Protein AF-A0A7K3DVF0-F1 (afdb_monomer)

Solvent-accessible surface area (backbone atoms only — not comparable to full-atom values): 12763 Å² total; per-residue (Å²): 134,87,78,90,79,92,85,84,89,86,82,86,83,90,82,91,81,77,89,79,78,78,76,78,79,70,79,78,90,74,76,64,87,76,68,81,83,51,46,69,68,49,70,70,58,83,70,49,88,88,45,36,45,57,51,28,37,52,36,12,55,39,20,50,76,70,68,40,30,67,62,12,27,54,28,16,43,52,19,25,66,74,44,73,90,44,61,58,40,47,40,50,26,43,51,25,22,52,73,53,65,38,29,70,62,38,58,74,67,60,45,82,91,75,56,56,57,52,55,46,55,54,41,36,74,51,37,65,84,66,81,74,63,89,66,41,68,62,48,40,25,60,75,44,50,81,45,21,69,51,48,56,26,45,55,32,44,50,72,76,37,74,49,84,74,82,76,80,53,79,89,70,54,72,62,80,94,59,50,69,44,53,52,52,44,48,49,51,45,52,42,53,54,32,54,77,67,69,38,61,71,60,34,59,53,61,74,68,59,90,129

Foldseek 3Di:
DDDDDDDDDDDYDDDDDDDPPPDPPDPDPPDDPDPDDALVNLVPDDDDPVCQLVSLQVSLVRCVVVLVLVSNLVSLVVSCVVDPPPPVSVLSNLVSCLSVLVLVVLLVPDDLVPDALLSVLSNLSSPLPDDHPPCSLVVNLVRLPQCSQLSQQSVCVSPVHGRDDDDDQPVRGPCPPPDPSSNVSSLVSQLVNCVVVVVVVSNVVSVPDDD

Radius of gyration: 29.89 Å; Cα contacts (8 Å, |Δi|>4): 191; chains: 1; bounding box: 36×47×108 Å

Nearest PDB structures (foldseek):
  6q6h-assembly1_P  TM=4.731E-01  e=1.169E+00  Homo sapiens
  8re6-assembly1_A  TM=4.771E-01  e=1.970E+00  Homo sapiens
  8bd7-assembly1_K  TM=4.595E-01  e=4.206E+00  Chlamydomonas reinhardtii
  6yj6-assembly1_A  TM=4.267E-01  e=5.084E+00  Saccharomyces cerevisiae
  6t46-assembly2_G  TM=3.360E-01  e=2.381E+00  Bacillus subtilis subsp. natto

Secondary structure (DSSP, 8-state):
-------------------------------S--PPP-HHHHHTSPPPTTTHHHHHHHHHHHHHHTT-HHHHHHHHHHHHHHSTT-HHHHHHHHHHHHHTT-HHHHHHH--TTTS-HHHHHHHHHH-TT--PPTTHHHHHHHHHGGGHHHHHHHHHHHTTPPPSSPPPPGGGS--TT--HHHHHHHHHHHHHHHHHTT-HHHHHHHTT---

Structure (mmCIF, N/CA/C/O backbone):
data_AF-A0A7K3DVF0-F1
#
_entry.id   AF-A0A7K3DVF0-F1
#
loop_
_atom_site.group_PDB
_atom_site.id
_atom_site.type_symbol
_atom_site.label_atom_id
_atom_site.label_alt_id
_atom_site.label_comp_id
_atom_site.label_asym_id
_atom_site.label_entity_id
_atom_site.label_seq_id
_atom_site.pdbx_PDB_ins_code
_atom_site.Cartn_x
_atom_site.Cartn_y
_atom_site.Cartn_z
_atom_site.occupancy
_atom_site.B_iso_or_equiv
_atom_site.auth_seq_id
_atom_site.auth_comp_id
_atom_site.auth_asym_id
_atom_site.auth_atom_id
_atom_site.pdbx_PDB_model_num
ATOM 1 N N . MET A 1 1 ? -12.367 25.205 87.149 1.00 39.34 1 MET A N 1
ATOM 2 C CA . MET A 1 1 ? -13.238 24.041 86.897 1.00 39.34 1 MET A CA 1
ATOM 3 C C . MET A 1 1 ? -12.353 22.814 87.057 1.00 39.34 1 MET A C 1
ATOM 5 O O . MET A 1 1 ? -11.460 22.664 86.238 1.00 39.34 1 MET A O 1
ATOM 9 N N . THR A 1 2 ? -12.261 22.225 88.259 1.00 35.19 2 THR A N 1
ATOM 10 C CA . THR A 1 2 ? -13.079 21.071 88.731 1.00 35.19 2 THR A CA 1
ATOM 11 C C . THR A 1 2 ? -13.066 19.925 87.720 1.00 35.19 2 THR A C 1
ATOM 13 O O . THR A 1 2 ? -13.431 20.157 86.576 1.00 35.19 2 THR A O 1
ATOM 16 N N . ASP A 1 3 ? -12.738 18.680 88.035 1.00 32.88 3 ASP A N 1
ATOM 17 C CA . ASP A 1 3 ? -12.329 17.990 89.263 1.00 32.88 3 ASP A CA 1
ATOM 18 C C . ASP A 1 3 ? -11.908 16.558 88.836 1.00 32.88 3 ASP A C 1
ATOM 20 O O . ASP A 1 3 ? -12.067 16.220 87.664 1.00 32.88 3 ASP A O 1
ATOM 24 N N . ALA A 1 4 ? -11.378 15.782 89.787 1.00 33.50 4 ALA A N 1
ATOM 25 C CA . ALA A 1 4 ? -11.397 14.314 89.988 1.00 33.50 4 ALA A CA 1
ATOM 26 C C . ALA A 1 4 ? -11.942 13.373 88.868 1.00 33.50 4 ALA A C 1
ATOM 28 O O . ALA A 1 4 ? -12.899 13.688 88.174 1.00 33.50 4 ALA A O 1
ATOM 29 N N . THR A 1 5 ? -11.518 12.120 88.644 1.00 38.72 5 THR A N 1
ATOM 30 C CA . THR A 1 5 ? -11.212 10.956 89.523 1.00 38.72 5 THR A CA 1
ATOM 31 C C . THR A 1 5 ? -10.842 9.816 88.535 1.00 38.72 5 THR A C 1
ATOM 33 O O . THR A 1 5 ? -11.408 9.764 87.447 1.00 38.72 5 THR A O 1
ATOM 36 N N . ASP A 1 6 ? -9.755 9.065 88.709 1.00 35.41 6 ASP A N 1
ATOM 37 C CA . ASP A 1 6 ? -9.655 7.774 89.424 1.00 35.41 6 ASP A CA 1
ATOM 38 C C . ASP A 1 6 ? -10.382 6.578 88.761 1.00 35.41 6 ASP A C 1
ATOM 40 O O . ASP A 1 6 ? -11.581 6.656 88.509 1.00 35.41 6 ASP A O 1
ATOM 44 N N . ALA A 1 7 ? -9.639 5.487 88.502 1.00 35.19 7 ALA A N 1
ATOM 45 C CA . ALA A 1 7 ? -10.051 4.074 88.645 1.00 35.19 7 ALA A CA 1
ATOM 46 C C . ALA A 1 7 ? -9.130 3.091 87.881 1.00 35.19 7 ALA A C 1
ATOM 48 O O . ALA A 1 7 ? -9.236 2.855 86.680 1.00 35.19 7 ALA A O 1
ATOM 49 N N . THR A 1 8 ? -8.235 2.507 88.670 1.00 35.09 8 THR A N 1
ATOM 50 C CA . THR A 1 8 ? -7.669 1.150 88.703 1.00 35.09 8 THR A CA 1
ATOM 51 C C . THR A 1 8 ? -8.267 0.038 87.815 1.00 35.09 8 THR A C 1
ATOM 53 O O . THR A 1 8 ? -9.472 -0.105 87.632 1.00 35.09 8 THR A O 1
ATOM 56 N N . ALA A 1 9 ? -7.348 -0.828 87.376 1.00 37.72 9 ALA A N 1
ATOM 57 C CA . ALA A 1 9 ? -7.491 -2.067 86.617 1.00 37.72 9 ALA A CA 1
ATOM 58 C C . ALA A 1 9 ? -8.309 -3.201 87.272 1.00 37.72 9 ALA A C 1
ATOM 60 O O . ALA A 1 9 ? -8.273 -3.382 88.486 1.00 37.72 9 ALA A O 1
ATOM 61 N N . LEU A 1 10 ? -8.870 -4.077 86.428 1.00 34.19 10 LEU A N 1
ATOM 62 C CA . LEU A 1 10 ? -9.131 -5.495 86.717 1.00 34.19 10 LEU A CA 1
ATOM 63 C C . LEU A 1 10 ? -8.814 -6.332 85.466 1.00 34.19 10 LEU A C 1
ATOM 65 O O . LEU A 1 10 ? -9.239 -6.000 84.361 1.00 34.19 10 LEU A O 1
ATOM 69 N N . GLY A 1 11 ? -8.019 -7.389 85.641 1.00 28.86 11 GLY A N 1
ATOM 70 C CA . GLY A 1 11 ? -7.559 -8.274 84.575 1.00 28.86 11 GLY A CA 1
ATOM 71 C C . GLY A 1 11 ? -8.389 -9.551 84.391 1.00 28.86 11 GLY A C 1
ATOM 72 O O . GLY A 1 11 ? -8.870 -10.118 85.365 1.00 28.86 11 GLY A O 1
ATOM 73 N N . GLY A 1 12 ? -8.420 -10.011 83.129 1.00 27.95 12 GLY A N 1
ATOM 74 C CA . GLY A 1 12 ? -8.493 -11.405 82.640 1.00 27.95 12 GLY A CA 1
ATOM 75 C C . GLY A 1 12 ? -9.817 -12.186 82.779 1.00 27.95 12 GLY A C 1
ATOM 76 O O . GLY A 1 12 ? -10.659 -11.795 83.580 1.00 27.95 12 GLY A O 1
ATOM 77 N N . PRO A 1 13 ? -9.987 -13.355 82.104 1.00 38.88 13 PRO A N 1
ATOM 78 C CA . PRO A 1 13 ? -9.142 -13.968 81.059 1.00 38.88 13 PRO A CA 1
ATOM 79 C C . PRO A 1 13 ? -9.911 -14.687 79.889 1.00 38.88 13 PRO A C 1
ATOM 81 O O . PRO A 1 13 ? -11.126 -14.817 79.904 1.00 38.88 13 PRO A O 1
ATOM 84 N N . VAL A 1 14 ? -9.137 -15.217 78.920 1.00 31.80 14 VAL A N 1
ATOM 85 C CA . VAL A 1 14 ? -9.392 -16.336 77.957 1.00 31.80 14 VAL A CA 1
ATOM 86 C C . VAL A 1 14 ? -10.460 -16.196 76.846 1.00 31.80 14 VAL A C 1
ATOM 88 O O . VAL A 1 14 ? -11.654 -16.286 77.101 1.00 31.80 14 VAL A O 1
ATOM 91 N N . SER A 1 15 ? -10.031 -16.208 75.573 1.00 37.06 15 SER A N 1
ATOM 92 C CA . SER A 1 15 ? -10.239 -17.366 74.667 1.00 37.06 15 SER A CA 1
ATOM 93 C C . SER A 1 15 ? -9.692 -17.132 73.260 1.00 37.06 15 SER A C 1
ATOM 95 O O . SER A 1 15 ? -9.969 -16.126 72.615 1.00 37.06 15 SER A O 1
ATOM 97 N N . ALA A 1 16 ? -8.908 -18.111 72.807 1.00 38.47 16 ALA A N 1
ATOM 98 C CA . ALA A 1 16 ? -8.535 -18.320 71.419 1.00 38.47 16 ALA A CA 1
ATOM 99 C C . ALA A 1 16 ? -9.780 -18.675 70.587 1.00 38.47 16 ALA A C 1
ATOM 101 O O . ALA A 1 16 ? -10.638 -19.420 71.057 1.00 38.47 16 ALA A O 1
ATOM 102 N N . GLY A 1 17 ? -9.855 -18.168 69.359 1.00 31.11 17 GLY A N 1
ATOM 103 C CA . GLY A 1 17 ? -10.933 -18.487 68.428 1.00 31.11 17 GLY A CA 1
ATOM 104 C C . GLY A 1 17 ? -10.704 -17.849 67.065 1.00 31.11 17 GLY A C 1
ATOM 105 O O . GLY A 1 17 ? -11.040 -16.690 66.860 1.00 31.11 17 GLY A O 1
ATOM 106 N N . ASP A 1 18 ? -10.102 -18.637 66.180 1.00 32.53 18 ASP A N 1
ATOM 107 C CA . ASP A 1 18 ? -10.246 -18.634 64.724 1.00 32.53 18 ASP A CA 1
ATOM 108 C C . ASP A 1 18 ? -9.948 -17.353 63.932 1.00 32.53 18 ASP A C 1
ATOM 110 O O . ASP A 1 18 ? -10.795 -16.510 63.637 1.00 32.53 18 ASP A O 1
ATOM 114 N N . ALA A 1 19 ? -8.711 -17.322 63.428 1.00 35.94 19 ALA A N 1
ATOM 115 C CA . ALA A 1 19 ? -8.377 -16.675 62.172 1.00 35.94 19 ALA A CA 1
ATOM 116 C C . ALA A 1 19 ? -9.203 -17.314 61.038 1.00 35.94 19 ALA A C 1
ATOM 118 O O . ALA A 1 19 ? -8.877 -18.391 60.541 1.00 35.94 19 ALA A O 1
ATOM 119 N N . ALA A 1 20 ? -10.279 -16.642 60.629 1.00 37.69 20 ALA A N 1
ATOM 120 C CA . ALA A 1 20 ? -10.998 -16.975 59.410 1.00 37.69 20 ALA A CA 1
ATOM 121 C C . ALA A 1 20 ? -10.136 -16.591 58.199 1.00 37.69 20 ALA A C 1
ATOM 123 O O . ALA A 1 20 ? -10.040 -15.435 57.785 1.00 37.69 20 ALA A O 1
ATOM 124 N N . GLU A 1 21 ? -9.487 -17.619 57.671 1.00 35.69 21 GLU A N 1
ATOM 125 C CA . GLU A 1 21 ? -8.803 -17.707 56.394 1.00 35.69 21 GLU A CA 1
ATOM 126 C C . GLU A 1 21 ? -9.735 -17.228 55.261 1.00 35.69 21 GLU A C 1
ATOM 128 O O . GLU A 1 21 ? -10.574 -17.968 54.742 1.00 35.69 21 GLU A O 1
ATOM 133 N N . ALA A 1 22 ? -9.619 -15.958 54.866 1.00 36.41 22 ALA A N 1
ATOM 134 C CA . ALA A 1 22 ? -10.238 -15.466 53.642 1.00 36.41 22 ALA A CA 1
ATOM 135 C C . ALA A 1 22 ? -9.465 -16.057 52.455 1.00 36.41 22 ALA A C 1
ATOM 137 O O . ALA A 1 22 ? -8.482 -15.488 51.980 1.00 36.41 22 ALA A O 1
ATOM 138 N N . LYS A 1 23 ? -9.893 -17.243 52.007 1.00 37.69 23 LYS A N 1
ATOM 139 C CA . LYS A 1 23 ? -9.435 -17.872 50.766 1.00 37.69 23 LYS A CA 1
ATOM 140 C C . LYS A 1 23 ? -9.595 -16.883 49.616 1.00 37.69 23 LYS A C 1
ATOM 142 O O . LYS A 1 23 ? -10.700 -16.650 49.127 1.00 37.69 23 LYS A O 1
ATOM 147 N N . GLY A 1 24 ? -8.464 -16.342 49.172 1.00 33.28 24 GLY A N 1
ATOM 148 C CA . GLY A 1 24 ? -8.328 -15.710 47.873 1.00 33.28 24 GLY A CA 1
ATOM 149 C C . GLY A 1 24 ? -8.719 -16.712 46.794 1.00 33.28 24 GLY A C 1
ATOM 150 O O . GLY A 1 24 ? -7.974 -17.642 46.490 1.00 33.28 24 GLY A O 1
ATOM 151 N N . GLY A 1 25 ? -9.909 -16.531 46.228 1.00 29.27 25 GLY A N 1
ATOM 152 C CA . GLY A 1 25 ? -10.287 -17.150 44.970 1.00 29.27 25 GLY A CA 1
ATOM 153 C C . GLY A 1 25 ? -9.523 -16.460 43.850 1.00 29.27 25 GLY A C 1
ATOM 154 O O . GLY A 1 25 ? -10.001 -15.479 43.289 1.00 29.27 25 GLY A O 1
ATOM 155 N N . ALA A 1 26 ? -8.318 -16.945 43.558 1.00 36.72 26 ALA A N 1
ATOM 156 C CA . ALA A 1 26 ? -7.637 -16.630 42.312 1.00 36.72 26 ALA A CA 1
ATOM 157 C C . ALA A 1 26 ? -8.563 -17.021 41.143 1.00 36.72 26 ALA A C 1
ATOM 159 O O . ALA A 1 26 ? -9.075 -18.147 41.143 1.00 36.72 26 ALA A O 1
ATOM 160 N N . PRO A 1 27 ? -8.814 -16.145 40.151 1.00 40.91 27 PRO A N 1
ATOM 161 C CA . PRO A 1 27 ? -9.451 -16.592 38.925 1.00 40.91 27 PRO A CA 1
ATOM 162 C C . PRO A 1 27 ? -8.532 -17.639 38.300 1.00 40.91 27 PRO A C 1
ATOM 164 O O . PRO A 1 27 ? -7.337 -17.407 38.131 1.00 40.91 27 PRO A O 1
ATOM 167 N N . ALA A 1 28 ? -9.099 -18.815 38.041 1.00 42.12 28 ALA A N 1
ATOM 168 C CA . ALA A 1 28 ? -8.388 -19.966 37.521 1.00 42.12 28 ALA A CA 1
ATOM 169 C C . ALA A 1 28 ? -7.537 -19.574 36.304 1.00 42.12 28 ALA A C 1
ATOM 171 O O . ALA A 1 28 ? -8.063 -19.203 35.250 1.00 42.12 28 ALA A O 1
ATOM 172 N N . ASP A 1 29 ? -6.222 -19.698 36.472 1.00 45.62 29 ASP A N 1
ATOM 173 C CA . ASP A 1 29 ? -5.213 -19.726 35.417 1.00 45.62 29 ASP A CA 1
ATOM 174 C C . ASP A 1 29 ? -5.448 -20.980 34.554 1.00 45.62 29 ASP A C 1
ATOM 176 O O . ASP A 1 29 ? -4.779 -22.004 34.651 1.00 45.62 29 ASP A O 1
ATOM 180 N N . GLY A 1 30 ? -6.501 -20.926 33.740 1.00 41.47 30 GLY A N 1
ATOM 181 C CA . GLY A 1 30 ? -6.869 -21.930 32.743 1.00 41.47 30 GLY A CA 1
ATOM 182 C C . GLY A 1 30 ? -6.462 -21.518 31.331 1.00 41.47 30 GLY A C 1
ATOM 183 O O . GLY A 1 30 ? -7.063 -21.962 30.356 1.00 41.47 30 GLY A O 1
ATOM 184 N N . ALA A 1 31 ? -5.490 -20.617 31.192 1.00 44.47 31 ALA A N 1
ATOM 185 C CA . ALA A 1 31 ? -4.991 -20.195 29.895 1.00 44.47 31 ALA A CA 1
ATOM 186 C C . ALA A 1 31 ? -3.905 -21.170 29.417 1.00 44.47 31 ALA A C 1
ATOM 188 O O . ALA A 1 31 ? -2.712 -20.890 29.500 1.00 44.47 31 ALA A O 1
ATOM 189 N N . GLY A 1 32 ? -4.330 -22.289 28.817 1.00 45.78 32 GLY A N 1
ATOM 190 C CA . GLY A 1 32 ? -3.531 -22.875 27.732 1.00 45.78 32 GLY A CA 1
ATOM 191 C C . GLY A 1 32 ? -3.173 -21.774 26.719 1.00 45.78 32 GLY A C 1
ATOM 192 O O . GLY A 1 32 ? -3.864 -20.749 26.706 1.00 45.78 32 GLY A O 1
ATOM 193 N N . PRO A 1 33 ? -2.105 -21.919 25.910 1.00 42.22 33 PRO A N 1
ATOM 194 C CA . PRO A 1 33 ? -1.599 -20.836 25.070 1.00 42.22 33 PRO A CA 1
ATOM 195 C C . PRO A 1 33 ? -2.755 -20.227 24.278 1.00 42.22 33 PRO A C 1
ATOM 197 O O . PRO A 1 33 ? -3.297 -20.849 23.364 1.00 42.22 33 PRO A O 1
ATOM 200 N N . ARG A 1 34 ? -3.198 -19.034 24.702 1.00 61.09 34 ARG A N 1
ATOM 201 C CA . ARG A 1 34 ? -4.313 -18.345 24.063 1.00 61.09 34 ARG A CA 1
ATOM 202 C C . ARG A 1 34 ? -3.815 -18.047 22.662 1.00 61.09 34 ARG A C 1
ATOM 204 O O . ARG A 1 34 ? -2.847 -17.304 22.505 1.00 61.09 34 ARG A O 1
ATOM 211 N N . GLY A 1 35 ? -4.433 -18.686 21.670 1.00 64.88 35 GLY A N 1
ATOM 212 C CA . GLY A 1 35 ? -4.133 -18.424 20.271 1.00 64.88 35 GLY A CA 1
ATOM 213 C C . GLY A 1 35 ? -4.181 -16.917 19.983 1.00 64.88 35 GLY A C 1
ATOM 214 O O . GLY A 1 35 ? -4.800 -16.166 20.751 1.00 64.88 35 GLY A O 1
ATOM 215 N N . PRO A 1 36 ? -3.517 -16.459 18.908 1.00 69.69 36 PRO A N 1
ATOM 216 C CA . PRO A 1 36 ? -3.532 -15.049 18.536 1.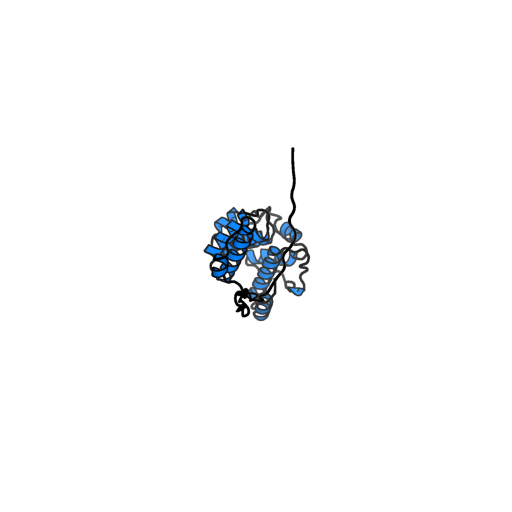00 69.69 36 PRO A CA 1
ATOM 217 C C . PRO A 1 36 ? -4.972 -14.526 18.506 1.00 69.69 36 PRO A C 1
ATOM 219 O O . PRO A 1 36 ? -5.865 -15.223 18.025 1.00 69.69 36 PRO A O 1
ATOM 222 N N . LEU A 1 37 ? -5.193 -13.322 19.044 1.00 74.19 37 LEU A N 1
ATOM 223 C CA . LEU A 1 37 ? -6.518 -12.701 19.076 1.00 74.19 37 LEU A CA 1
ATOM 224 C C . LEU A 1 37 ? -7.078 -12.619 17.647 1.00 74.19 37 LEU A C 1
ATOM 226 O O . LEU A 1 37 ? -6.423 -12.088 16.743 1.00 74.19 37 LEU A O 1
ATOM 230 N N . ASP A 1 38 ? -8.261 -13.193 17.445 1.00 79.19 38 ASP A N 1
ATOM 231 C CA . ASP A 1 38 ? -9.029 -13.047 16.212 1.00 79.19 38 ASP A CA 1
ATOM 232 C C . ASP A 1 38 ? -9.777 -11.703 16.194 1.00 79.19 38 ASP A C 1
ATOM 234 O O . ASP A 1 38 ? -9.715 -10.920 17.146 1.00 79.19 38 ASP A O 1
ATOM 238 N N . ALA A 1 39 ? -10.428 -11.390 15.071 1.00 72.75 39 ALA A N 1
ATOM 239 C CA . ALA A 1 39 ? -11.121 -10.117 14.915 1.00 72.75 39 ALA A CA 1
ATOM 240 C C . ALA A 1 39 ? -12.270 -9.946 15.915 1.00 72.75 39 ALA A C 1
ATOM 242 O O . ALA A 1 39 ? -12.454 -8.857 16.444 1.00 72.75 39 ALA A O 1
ATOM 243 N N . GLU A 1 40 ? -13.016 -11.015 16.181 1.00 75.94 40 GLU A N 1
ATOM 244 C CA . GLU A 1 40 ? -14.209 -10.973 17.030 1.00 75.94 40 GLU A CA 1
ATOM 245 C C . GLU A 1 40 ? -13.828 -10.703 18.485 1.00 75.94 40 GLU A C 1
ATOM 247 O O . GLU A 1 40 ? -14.397 -9.825 19.124 1.00 75.94 40 GLU A O 1
ATOM 252 N N . ARG A 1 41 ? -12.762 -11.339 18.972 1.00 77.94 41 ARG A N 1
ATOM 253 C CA . ARG A 1 41 ? -12.226 -11.085 20.313 1.00 77.94 41 ARG A CA 1
ATOM 254 C C . ARG A 1 41 ? -11.602 -9.701 20.458 1.00 77.94 41 ARG A C 1
ATOM 256 O O . ARG A 1 41 ? -11.555 -9.167 21.562 1.00 77.94 41 ARG A O 1
ATOM 263 N N . LEU A 1 42 ? -11.089 -9.112 19.374 1.00 78.69 42 LEU A N 1
ATOM 264 C CA . LEU A 1 42 ? -10.651 -7.714 19.395 1.00 78.69 42 LEU A CA 1
ATOM 265 C C . LEU A 1 42 ? -11.845 -6.755 19.448 1.00 78.69 42 LEU A C 1
ATOM 267 O O . LEU A 1 42 ? -11.728 -5.709 20.086 1.00 78.69 42 LEU A O 1
ATOM 271 N N . ASP A 1 43 ? -12.969 -7.091 18.810 1.00 74.12 43 ASP A N 1
ATOM 272 C CA . ASP A 1 43 ? -14.206 -6.294 18.815 1.00 74.12 43 ASP A CA 1
ATOM 273 C C . ASP A 1 43 ? -14.828 -6.181 20.225 1.00 74.12 43 ASP A C 1
ATOM 275 O O . ASP A 1 43 ? -15.503 -5.199 20.522 1.00 74.12 43 ASP A O 1
ATOM 279 N N . GLU A 1 44 ? -14.520 -7.117 21.129 1.00 80.38 44 GLU A N 1
ATOM 280 C CA . GLU A 1 44 ? -14.981 -7.132 22.529 1.00 80.38 44 GLU A CA 1
ATOM 281 C C . GLU A 1 44 ? -14.186 -6.210 23.475 1.00 80.38 44 GLU A C 1
ATOM 283 O O . GLU A 1 44 ? -14.617 -5.954 24.598 1.00 80.38 44 GLU A O 1
ATOM 288 N N . ILE A 1 45 ? -13.014 -5.715 23.059 1.00 78.31 45 ILE A N 1
ATOM 289 C CA . ILE A 1 45 ? -12.163 -4.868 23.910 1.00 78.31 45 ILE A CA 1
ATOM 290 C C . ILE A 1 45 ? -12.790 -3.475 24.062 1.00 78.31 45 ILE A C 1
ATOM 292 O O . ILE A 1 45 ? -12.974 -2.764 23.071 1.00 78.31 45 ILE A O 1
ATOM 296 N N . GLU A 1 46 ? -13.062 -3.058 25.302 1.00 77.19 46 GLU A N 1
ATOM 297 C CA . GLU A 1 46 ? -13.486 -1.687 25.600 1.00 77.19 46 GLU A CA 1
ATOM 298 C C . GLU A 1 46 ? -12.382 -0.681 25.249 1.00 77.19 46 GLU A C 1
ATOM 300 O O . GLU A 1 46 ? -11.212 -0.833 25.613 1.00 77.19 46 GLU A O 1
ATOM 305 N N . GLU A 1 47 ? -12.762 0.368 24.522 1.00 80.31 47 GLU A N 1
ATOM 306 C CA . GLU A 1 47 ? -11.841 1.404 24.073 1.00 80.31 47 GLU A CA 1
ATOM 307 C C . GLU A 1 47 ? -11.758 2.536 25.100 1.00 80.31 47 GLU A C 1
ATOM 309 O O . GLU A 1 47 ? -12.745 3.207 25.398 1.00 80.31 47 GLU A O 1
ATOM 314 N N . GLY A 1 48 ? -10.552 2.794 25.605 1.00 79.19 48 GLY A N 1
ATOM 315 C CA . GLY A 1 48 ? -10.237 4.062 26.254 1.00 79.19 48 GLY A CA 1
ATOM 316 C C . GLY A 1 48 ? -9.913 5.121 25.200 1.00 79.19 48 GLY A C 1
ATOM 317 O O . GLY A 1 48 ? -9.445 4.793 24.110 1.00 79.19 48 GLY A O 1
ATOM 318 N N . THR A 1 49 ? -10.101 6.402 25.519 1.00 79.69 49 THR A N 1
ATOM 319 C CA . THR A 1 49 ? -9.863 7.514 24.577 1.00 79.69 49 THR A CA 1
ATOM 320 C C . THR A 1 49 ? -8.475 7.461 23.925 1.00 79.69 49 THR A C 1
ATOM 322 O O . THR A 1 49 ? -8.355 7.627 22.711 1.00 79.69 49 THR A O 1
ATOM 325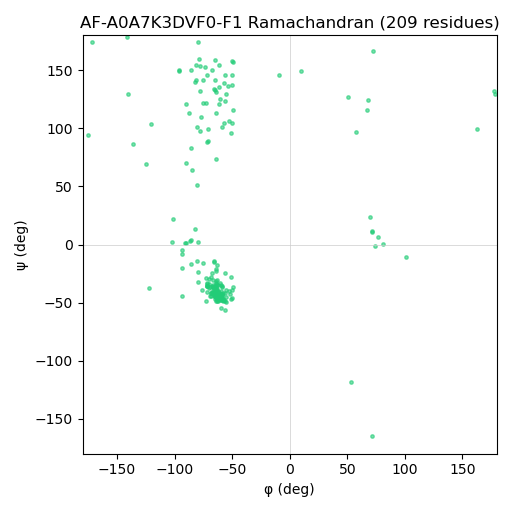 N N . ASP A 1 50 ? -7.437 7.156 24.708 1.00 82.50 50 ASP A N 1
ATOM 326 C CA . ASP A 1 50 ? -6.050 7.101 24.226 1.00 82.50 50 ASP A CA 1
ATOM 327 C C . ASP A 1 50 ? -5.718 5.797 23.483 1.00 82.50 50 ASP A C 1
ATOM 329 O O . ASP A 1 50 ? -4.795 5.749 22.664 1.00 82.50 50 ASP A O 1
ATOM 333 N N . THR A 1 51 ? -6.465 4.722 23.751 1.00 85.81 51 THR A N 1
ATOM 334 C CA . THR A 1 51 ? -6.238 3.403 23.145 1.00 85.81 51 THR A CA 1
ATOM 335 C C . THR A 1 51 ? -7.082 3.173 21.896 1.00 85.81 51 THR A C 1
ATOM 337 O O . THR A 1 51 ? -6.686 2.370 21.051 1.00 85.81 51 THR A O 1
ATOM 340 N N . ALA A 1 52 ? -8.175 3.920 21.717 1.00 86.56 52 ALA A N 1
ATOM 341 C CA . ALA A 1 52 ? -9.117 3.774 20.609 1.00 86.56 52 ALA A CA 1
ATOM 342 C C . ALA A 1 52 ? -8.455 3.739 19.213 1.00 86.56 52 ALA A C 1
ATOM 344 O O . ALA A 1 52 ? -8.761 2.832 18.438 1.00 86.56 52 ALA A O 1
ATOM 345 N N . PRO A 1 53 ? -7.495 4.625 18.851 1.00 89.00 53 PRO A N 1
ATOM 346 C CA . PRO A 1 53 ? -6.844 4.544 17.538 1.00 89.00 53 PRO A CA 1
ATOM 347 C C . PRO A 1 53 ? -6.051 3.244 17.339 1.00 89.00 53 PRO A C 1
ATOM 349 O O . PRO A 1 53 ? -6.004 2.707 16.232 1.00 89.00 53 PRO A O 1
ATOM 352 N N . TRP A 1 54 ? -5.434 2.727 18.404 1.00 89.75 54 TRP A N 1
ATOM 353 C CA . TRP A 1 54 ? -4.626 1.506 18.367 1.00 89.75 54 TRP A CA 1
ATOM 354 C C . TRP A 1 54 ? -5.492 0.254 18.307 1.00 89.75 54 TRP A C 1
ATOM 356 O O . TRP A 1 54 ? -5.167 -0.670 17.563 1.00 89.75 54 TRP A O 1
ATOM 366 N N . VAL A 1 55 ? -6.609 0.247 19.038 1.00 89.00 55 VAL A N 1
ATOM 367 C CA . VAL A 1 55 ? -7.606 -0.827 18.983 1.00 89.00 55 VAL A CA 1
ATOM 368 C C . VAL A 1 55 ? -8.231 -0.886 17.590 1.00 89.00 55 VAL A C 1
ATOM 370 O O . VAL A 1 55 ? -8.199 -1.944 16.961 1.00 89.00 55 VAL A O 1
ATOM 373 N N . ALA A 1 56 ? -8.677 0.250 17.043 1.00 91.12 56 ALA A N 1
ATOM 374 C CA . ALA A 1 56 ? -9.196 0.333 15.678 1.00 91.12 56 ALA A CA 1
ATOM 375 C C . ALA A 1 56 ? -8.160 -0.129 14.636 1.00 91.12 56 ALA A C 1
ATOM 377 O O . ALA A 1 56 ? -8.480 -0.887 13.718 1.00 91.12 56 ALA A O 1
ATOM 378 N N . TYR A 1 57 ? -6.889 0.251 14.800 1.00 93.00 57 TYR A N 1
ATOM 379 C CA . TYR A 1 57 ? -5.821 -0.212 13.917 1.00 93.00 57 TYR A CA 1
ATOM 380 C C . TYR A 1 57 ? -5.589 -1.729 14.009 1.00 93.00 57 TYR A C 1
ATOM 382 O O . TYR A 1 57 ? -5.460 -2.395 12.978 1.00 93.00 57 TYR A O 1
ATOM 390 N N . ALA A 1 58 ? -5.568 -2.293 15.220 1.00 91.31 58 ALA A N 1
ATOM 391 C CA . ALA A 1 58 ? -5.411 -3.729 15.438 1.00 91.31 58 ALA A CA 1
ATOM 392 C C . ALA A 1 58 ? -6.583 -4.528 14.843 1.00 91.31 58 ALA A C 1
ATOM 394 O O . ALA A 1 58 ? -6.345 -5.462 14.072 1.00 91.31 58 ALA A O 1
ATOM 395 N N . ARG A 1 59 ? -7.830 -4.113 15.119 1.00 91.38 59 ARG A N 1
ATOM 396 C CA . ARG A 1 59 ? -9.056 -4.678 14.522 1.00 91.38 59 ARG A CA 1
ATOM 397 C C . ARG A 1 59 ? -8.998 -4.630 13.004 1.00 91.38 59 ARG A C 1
ATOM 399 O O . ARG A 1 59 ? -9.169 -5.644 12.334 1.00 91.38 59 ARG A O 1
ATOM 406 N N . GLY A 1 60 ? -8.658 -3.466 12.458 1.00 93.56 60 GLY A N 1
ATOM 407 C CA . GLY A 1 60 ? -8.539 -3.249 11.026 1.00 93.56 60 GLY A CA 1
ATOM 408 C C . GLY A 1 60 ? -7.536 -4.185 10.350 1.00 93.56 60 GLY A C 1
ATOM 409 O O . GLY A 1 60 ? -7.860 -4.824 9.349 1.00 93.56 60 GLY A O 1
ATOM 410 N N . ARG A 1 61 ? -6.332 -4.330 10.917 1.00 92.62 61 ARG A N 1
ATOM 411 C CA . ARG A 1 61 ? -5.322 -5.277 10.412 1.00 92.62 61 ARG A CA 1
ATOM 412 C C . ARG A 1 61 ? -5.787 -6.723 10.523 1.00 92.62 61 ARG A C 1
ATOM 414 O O . ARG A 1 61 ? -5.548 -7.503 9.605 1.00 92.62 61 ARG A O 1
ATOM 421 N N . ARG A 1 62 ? -6.465 -7.084 11.612 1.00 91.81 62 ARG A N 1
ATOM 422 C CA . ARG A 1 62 ? -6.995 -8.435 11.786 1.00 91.81 62 ARG A CA 1
ATOM 423 C C . ARG A 1 62 ? -8.096 -8.747 10.771 1.00 91.81 62 ARG A C 1
ATOM 425 O O . ARG A 1 62 ? -8.040 -9.788 10.129 1.00 91.81 62 ARG A O 1
ATOM 432 N N . HIS A 1 63 ? -9.009 -7.812 10.521 1.00 92.19 63 HIS A N 1
ATOM 433 C CA . HIS A 1 63 ? -10.004 -7.934 9.458 1.00 92.19 63 HIS A CA 1
ATOM 434 C C . HIS A 1 63 ? -9.382 -8.093 8.064 1.00 92.19 63 HIS A C 1
ATOM 436 O O . HIS A 1 63 ? -9.930 -8.847 7.265 1.00 92.19 63 HIS A O 1
ATOM 442 N N . LEU A 1 64 ? -8.248 -7.442 7.762 1.00 90.62 64 LEU A N 1
ATOM 443 C CA . LEU A 1 64 ? -7.526 -7.686 6.503 1.00 90.62 64 LEU A CA 1
ATOM 444 C C . LEU A 1 64 ? -7.039 -9.134 6.399 1.00 90.62 64 LEU A C 1
ATOM 446 O O . LEU A 1 64 ? -7.209 -9.752 5.352 1.00 90.62 64 LEU A O 1
ATOM 450 N N . LEU A 1 65 ? -6.464 -9.674 7.477 1.00 87.94 65 LEU A N 1
ATOM 451 C CA . LEU A 1 65 ? -6.001 -11.066 7.520 1.00 87.94 65 LEU A CA 1
ATOM 452 C C . LEU A 1 65 ? -7.157 -12.065 7.377 1.00 87.94 65 LEU A C 1
ATOM 454 O O . LEU A 1 65 ? -6.985 -13.106 6.751 1.00 87.94 65 LEU A O 1
ATOM 458 N N . ASP A 1 66 ? -8.335 -11.723 7.901 1.00 88.88 66 ASP A N 1
ATOM 459 C CA . ASP A 1 66 ? -9.551 -12.538 7.803 1.00 88.88 66 ASP A CA 1
ATOM 460 C C . ASP A 1 66 ? -10.345 -12.291 6.497 1.00 88.88 66 ASP A C 1
ATOM 462 O O . ASP A 1 66 ? -11.442 -12.822 6.329 1.00 88.88 66 ASP A O 1
ATOM 466 N N . GLY A 1 67 ? -9.839 -11.455 5.578 1.00 88.38 67 GLY A N 1
ATOM 467 C CA . GLY A 1 67 ? -10.494 -11.140 4.300 1.00 88.38 67 GLY A CA 1
ATOM 468 C C . GLY A 1 67 ? -11.745 -10.253 4.403 1.00 88.38 67 GLY A C 1
ATOM 469 O O . GLY A 1 67 ? -12.464 -10.076 3.422 1.00 88.38 67 GLY A O 1
ATOM 470 N N . ARG A 1 68 ? -12.021 -9.659 5.569 1.00 92.62 68 ARG A N 1
ATOM 471 C CA . ARG A 1 68 ? -13.176 -8.780 5.830 1.00 92.62 68 ARG A CA 1
ATOM 472 C C . ARG A 1 68 ? -12.868 -7.332 5.406 1.00 92.62 68 ARG A C 1
ATOM 474 O O . ARG A 1 68 ? -12.815 -6.433 6.248 1.00 92.62 68 ARG A O 1
ATOM 481 N N . THR A 1 69 ? -12.652 -7.097 4.108 1.00 93.69 69 THR A N 1
ATOM 482 C CA . THR A 1 69 ? -12.126 -5.821 3.561 1.00 93.69 69 THR A CA 1
ATOM 483 C C . THR A 1 69 ? -12.948 -4.589 3.938 1.00 93.69 69 THR A C 1
ATOM 485 O O . THR A 1 69 ? -12.363 -3.587 4.345 1.00 93.69 69 THR A O 1
ATOM 488 N N . GLY A 1 70 ? -14.281 -4.669 3.904 1.00 93.94 70 GLY A N 1
ATOM 489 C CA . GLY A 1 70 ? -15.147 -3.536 4.249 1.00 93.94 70 GLY A CA 1
ATOM 490 C C . GLY A 1 70 ? -15.016 -3.115 5.715 1.00 93.94 70 GLY A C 1
ATOM 491 O O . GLY A 1 70 ? -14.847 -1.933 6.013 1.00 93.94 70 GLY A O 1
ATOM 492 N N . ARG A 1 71 ? -14.992 -4.086 6.643 1.00 93.94 71 ARG A N 1
ATOM 493 C CA . ARG A 1 71 ? -14.769 -3.807 8.074 1.00 93.94 71 ARG A CA 1
ATOM 494 C C . ARG A 1 71 ? -13.356 -3.291 8.332 1.00 93.94 71 ARG A C 1
ATOM 496 O O . ARG A 1 71 ? -13.172 -2.351 9.103 1.00 93.94 71 ARG A O 1
ATOM 503 N N . ALA A 1 72 ? -12.362 -3.868 7.653 1.00 95.25 72 ALA A N 1
ATOM 504 C CA . ALA A 1 72 ? -10.991 -3.381 7.716 1.00 95.25 72 ALA A CA 1
ATOM 505 C C . ALA A 1 72 ? -10.886 -1.921 7.261 1.00 95.25 72 ALA A C 1
ATOM 507 O O . ALA A 1 72 ? -10.220 -1.116 7.910 1.00 95.25 72 ALA A O 1
ATOM 508 N N . HIS A 1 73 ? -11.552 -1.565 6.162 1.00 95.31 73 HIS A N 1
ATOM 509 C CA . HIS A 1 73 ? -11.562 -0.208 5.636 1.00 95.31 73 HIS A CA 1
ATOM 510 C C . HIS A 1 73 ? -12.122 0.802 6.641 1.00 95.31 73 HIS A C 1
ATOM 512 O O . HIS A 1 73 ? -11.469 1.825 6.878 1.00 95.31 73 HIS A O 1
ATOM 518 N N . THR A 1 74 ? -13.273 0.505 7.253 1.00 94.81 74 THR A N 1
ATOM 519 C CA . THR A 1 74 ? -13.884 1.358 8.280 1.00 94.81 74 THR A CA 1
ATOM 520 C C . THR A 1 74 ? -12.912 1.600 9.434 1.00 94.81 74 THR A C 1
ATOM 522 O O . THR A 1 74 ? -12.533 2.746 9.681 1.00 94.81 74 THR A O 1
ATOM 525 N N . ALA A 1 75 ? -12.418 0.528 10.062 1.00 94.56 75 ALA A N 1
ATOM 526 C CA . ALA A 1 75 ? -11.561 0.627 11.242 1.00 94.56 75 ALA A CA 1
ATOM 527 C C . ALA A 1 75 ? -10.210 1.316 10.950 1.00 94.56 75 ALA A C 1
ATOM 529 O O . ALA A 1 75 ? -9.749 2.164 11.715 1.00 94.56 75 ALA A O 1
ATOM 530 N N . LEU A 1 76 ? -9.575 1.012 9.810 1.00 96.19 76 LEU A N 1
ATOM 531 C CA . LEU A 1 76 ? -8.282 1.607 9.439 1.00 96.19 76 LEU A CA 1
ATOM 532 C C . LEU A 1 76 ? -8.411 3.079 9.038 1.00 96.19 76 LEU A C 1
ATOM 534 O O . LEU A 1 76 ? -7.517 3.874 9.330 1.00 96.19 76 LEU A O 1
ATOM 538 N N . THR A 1 77 ? -9.508 3.460 8.380 1.00 94.75 77 THR A N 1
ATOM 539 C CA . THR A 1 77 ? -9.767 4.865 8.040 1.00 94.75 77 THR A CA 1
ATOM 540 C C . THR A 1 77 ? -10.010 5.696 9.291 1.00 94.75 77 THR A C 1
ATOM 542 O O . THR A 1 77 ? -9.471 6.795 9.402 1.00 94.75 77 THR A O 1
ATOM 545 N N . GLU A 1 78 ? -10.769 5.159 10.242 1.00 93.81 78 GLU A N 1
ATOM 546 C CA . GLU A 1 78 ? -11.015 5.784 11.537 1.00 93.81 78 GLU A CA 1
ATOM 547 C C . GLU A 1 78 ? -9.713 5.970 12.332 1.00 93.81 78 GLU A C 1
ATOM 549 O O . GLU A 1 78 ? -9.410 7.080 12.775 1.00 93.81 78 GLU A O 1
ATOM 554 N N . ALA A 1 79 ? -8.880 4.926 12.422 1.00 94.62 79 ALA A N 1
ATOM 555 C CA . ALA A 1 79 ? -7.570 5.004 13.068 1.00 94.62 79 ALA A CA 1
ATOM 556 C C . ALA A 1 79 ? -6.667 6.075 12.425 1.00 94.62 79 ALA A C 1
ATOM 558 O O . ALA A 1 79 ? -6.083 6.907 13.123 1.00 94.62 79 ALA A O 1
ATOM 559 N N . ALA A 1 80 ? -6.584 6.101 11.090 1.00 94.75 80 ALA A N 1
ATOM 560 C CA . ALA A 1 80 ? -5.779 7.079 10.359 1.00 94.75 80 ALA A CA 1
ATOM 561 C C . ALA A 1 80 ? -6.307 8.520 10.493 1.00 94.75 80 ALA A C 1
ATOM 563 O O . ALA A 1 80 ? -5.519 9.464 10.444 1.00 94.75 80 ALA A O 1
ATOM 564 N N . ALA A 1 81 ? -7.620 8.704 10.662 1.00 93.31 81 ALA A N 1
ATOM 565 C CA . ALA A 1 81 ? -8.222 10.015 10.888 1.00 93.31 81 ALA A CA 1
ATOM 566 C C . ALA A 1 81 ? -7.918 10.562 12.292 1.00 93.31 81 ALA A C 1
ATOM 568 O O . ALA A 1 81 ? -7.713 11.765 12.437 1.00 93.31 81 ALA A O 1
ATOM 569 N N . ARG A 1 82 ? -7.851 9.691 13.309 1.00 93.44 82 ARG A N 1
ATOM 570 C CA . ARG A 1 82 ? -7.536 10.086 14.693 1.00 93.44 82 ARG A CA 1
ATOM 571 C C . ARG A 1 82 ? -6.070 10.453 14.912 1.00 93.44 82 ARG A C 1
ATOM 573 O O . ARG A 1 82 ? -5.779 11.264 15.784 1.00 93.44 82 ARG A O 1
ATOM 580 N N . LEU A 1 83 ? -5.152 9.872 14.140 1.00 92.44 83 LEU A N 1
ATOM 581 C CA . LEU A 1 83 ? -3.711 10.120 14.257 1.00 92.44 83 LEU A CA 1
ATOM 582 C C . LEU A 1 83 ? -3.112 10.576 12.912 1.00 92.44 83 LEU A C 1
ATOM 584 O O . LEU A 1 83 ? -2.341 9.834 12.286 1.00 92.44 83 LEU A O 1
ATOM 588 N N . PRO A 1 84 ? -3.444 11.799 12.450 1.00 88.38 84 PRO A N 1
ATOM 589 C CA . PRO A 1 84 ? -2.881 12.340 11.220 1.00 88.38 84 PRO A CA 1
ATOM 590 C C . PRO A 1 84 ? -1.356 12.473 11.351 1.00 88.38 84 PRO A C 1
ATOM 592 O O . PRO A 1 84 ? -0.838 12.922 12.368 1.00 88.38 84 PRO A O 1
ATOM 595 N N . GLY A 1 85 ? -0.621 12.055 10.319 1.00 87.62 85 GLY A N 1
ATOM 596 C CA . GLY A 1 85 ? 0.851 12.055 10.302 1.00 87.62 85 GLY A CA 1
ATOM 597 C C . GLY A 1 85 ? 1.495 10.688 10.562 1.00 87.62 85 GLY A C 1
ATOM 598 O O . GLY A 1 85 ? 2.684 10.508 10.306 1.00 87.62 85 GLY A O 1
ATOM 599 N N . ARG A 1 86 ? 0.720 9.684 10.987 1.00 92.12 86 ARG A N 1
ATOM 600 C CA . ARG A 1 86 ? 1.188 8.297 11.101 1.00 92.12 86 ARG A CA 1
ATOM 601 C C . ARG A 1 86 ? 1.164 7.589 9.745 1.00 92.12 86 ARG A C 1
ATOM 603 O O . ARG A 1 86 ? 0.117 7.149 9.271 1.00 92.12 86 ARG A O 1
ATOM 610 N N . ALA A 1 87 ? 2.336 7.480 9.117 1.00 91.00 87 ALA A N 1
ATOM 611 C CA . ALA A 1 87 ? 2.492 6.886 7.785 1.00 91.00 87 ALA A CA 1
ATOM 612 C C . ALA A 1 87 ? 2.044 5.413 7.715 1.00 91.00 87 ALA A C 1
ATOM 614 O O . ALA A 1 87 ? 1.514 4.976 6.698 1.00 91.00 87 ALA A O 1
ATOM 615 N N . ASP A 1 88 ? 2.220 4.657 8.799 1.00 92.31 88 ASP A N 1
ATOM 616 C CA . ASP A 1 88 ? 1.765 3.273 8.945 1.00 92.31 88 ASP A CA 1
ATOM 617 C C . ASP A 1 88 ? 0.238 3.145 8.890 1.00 92.31 88 ASP A C 1
ATOM 619 O O . ASP A 1 88 ? -0.280 2.282 8.174 1.00 92.31 88 ASP A O 1
ATOM 623 N N . LEU A 1 89 ? -0.482 4.031 9.583 1.00 95.12 89 LEU A N 1
ATOM 624 C CA . LEU A 1 89 ? -1.947 4.061 9.557 1.00 95.12 89 LEU A CA 1
ATOM 625 C C . LEU A 1 89 ? -2.464 4.512 8.190 1.00 95.12 89 LEU A C 1
ATOM 627 O O . LEU A 1 89 ? -3.362 3.883 7.630 1.00 95.12 89 LEU A O 1
ATOM 631 N N . ALA A 1 90 ? -1.859 5.560 7.621 1.00 94.38 90 ALA A N 1
ATOM 632 C CA . ALA A 1 90 ? -2.209 6.052 6.292 1.00 94.38 90 ALA A CA 1
ATOM 633 C C . ALA A 1 90 ? -2.018 4.970 5.214 1.00 94.38 90 ALA A C 1
ATOM 635 O O . ALA A 1 90 ? -2.906 4.775 4.384 1.00 94.38 90 ALA A O 1
ATOM 636 N N . TYR A 1 91 ? -0.907 4.226 5.261 1.00 95.75 91 TYR A N 1
ATOM 637 C CA . TYR A 1 91 ? -0.629 3.132 4.328 1.00 95.75 91 TYR A CA 1
ATOM 638 C C . TYR A 1 91 ? -1.657 2.005 4.433 1.00 95.75 91 TYR A C 1
ATOM 640 O O . TYR A 1 91 ? -2.220 1.603 3.419 1.00 95.75 91 TYR A O 1
ATOM 648 N N . HIS A 1 92 ? -1.970 1.519 5.637 1.00 95.88 92 HIS A N 1
ATOM 649 C CA . HIS A 1 92 ? -2.965 0.452 5.782 1.00 95.88 92 HIS A CA 1
ATOM 650 C C . HIS A 1 92 ? -4.378 0.913 5.414 1.00 95.88 92 HIS A C 1
ATOM 652 O O . HIS A 1 92 ? -5.124 0.142 4.818 1.00 95.88 92 HIS A O 1
ATOM 658 N N . ALA A 1 93 ? -4.746 2.164 5.702 1.00 96.12 93 ALA A N 1
ATOM 659 C CA . ALA A 1 93 ? -6.023 2.722 5.263 1.00 96.12 93 ALA A CA 1
ATOM 660 C C . ALA A 1 93 ? -6.097 2.870 3.730 1.00 96.12 93 ALA A C 1
ATOM 662 O O . ALA A 1 93 ? -7.163 2.708 3.135 1.00 96.12 93 ALA A O 1
ATOM 663 N N . ALA A 1 94 ? -4.987 3.194 3.065 1.00 96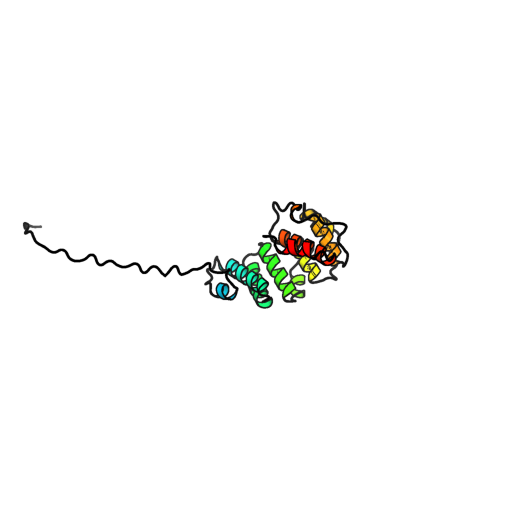.12 94 ALA A N 1
ATOM 664 C CA . ALA A 1 94 ? -4.902 3.196 1.606 1.00 96.12 94 ALA A CA 1
ATOM 665 C C . ALA A 1 94 ? -4.993 1.771 1.039 1.00 96.12 94 ALA A C 1
ATOM 667 O O . ALA A 1 94 ? -5.742 1.514 0.099 1.00 96.12 94 ALA A O 1
ATOM 668 N N . TRP A 1 95 ? -4.286 0.824 1.653 1.00 95.56 95 TRP A N 1
ATOM 669 C CA . TRP A 1 95 ? -4.289 -0.569 1.227 1.00 95.56 95 TRP A CA 1
ATOM 670 C C . TRP A 1 95 ? -5.666 -1.220 1.407 1.00 95.56 95 TRP A C 1
ATOM 672 O O . TRP A 1 95 ? -6.136 -1.912 0.508 1.00 95.56 95 TRP A O 1
ATOM 682 N N . SER A 1 96 ? -6.370 -0.946 2.507 1.00 96.19 96 SER A N 1
ATOM 683 C CA . SER A 1 96 ? -7.729 -1.456 2.703 1.00 96.19 96 SER A CA 1
ATOM 684 C C . SER A 1 96 ? -8.715 -0.904 1.676 1.00 96.19 96 SER A C 1
ATOM 686 O O . SER A 1 96 ? -9.536 -1.668 1.185 1.00 96.19 96 SER A O 1
ATOM 688 N N . ARG A 1 97 ? -8.594 0.370 1.265 1.00 95.56 97 ARG A N 1
ATOM 689 C CA . ARG A 1 97 ? -9.378 0.923 0.141 1.00 95.56 97 ARG A CA 1
ATOM 690 C C . ARG A 1 97 ? -9.120 0.173 -1.158 1.00 95.56 97 ARG A C 1
ATOM 692 O O . ARG A 1 97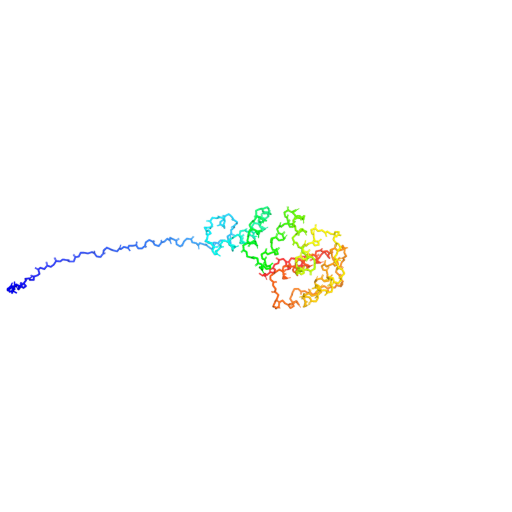 ? -10.070 -0.149 -1.863 1.00 95.56 97 ARG A O 1
ATOM 699 N N . LEU A 1 98 ? -7.852 -0.105 -1.467 1.00 95.06 98 LEU A N 1
ATOM 700 C CA . LEU A 1 98 ? -7.480 -0.857 -2.664 1.00 95.06 98 LEU A CA 1
ATOM 701 C C . LEU A 1 98 ? -8.123 -2.253 -2.663 1.00 95.06 98 LEU A C 1
ATOM 703 O O . LEU A 1 98 ? -8.703 -2.653 -3.670 1.00 95.06 98 LEU A O 1
ATOM 707 N N . LEU A 1 99 ? -8.053 -2.966 -1.535 1.00 94.19 99 LEU A N 1
ATOM 708 C CA . LEU A 1 99 ? -8.614 -4.314 -1.395 1.00 94.19 99 LEU A CA 1
ATOM 709 C C . LEU A 1 99 ? -10.148 -4.334 -1.381 1.00 94.19 99 LEU A C 1
ATOM 711 O O . LEU A 1 99 ? -10.741 -5.263 -1.914 1.00 94.19 99 LEU A O 1
ATOM 715 N N . ASP A 1 100 ? -10.788 -3.306 -0.821 1.00 95.38 100 ASP A N 1
ATOM 716 C CA . ASP A 1 100 ? -12.251 -3.155 -0.803 1.00 95.38 100 ASP A CA 1
ATOM 717 C C . ASP A 1 100 ? -12.822 -2.617 -2.132 1.00 95.38 100 ASP A C 1
ATOM 719 O O . ASP A 1 100 ? -14.016 -2.360 -2.247 1.00 95.38 100 ASP A O 1
ATOM 723 N N . GLY A 1 101 ? -11.976 -2.390 -3.146 1.00 94.12 101 GLY A N 1
ATOM 724 C CA . GLY A 1 101 ? -12.393 -1.869 -4.453 1.00 94.12 101 GLY A CA 1
ATOM 725 C C . GLY A 1 101 ? -12.681 -0.362 -4.488 1.00 94.12 101 GLY A C 1
ATOM 726 O O . GLY A 1 101 ? -13.089 0.163 -5.523 1.00 94.12 101 GLY A O 1
ATOM 727 N N . ARG A 1 102 ? -12.407 0.376 -3.405 1.00 94.81 102 ARG A N 1
ATOM 728 C CA . ARG A 1 102 ? -12.608 1.834 -3.267 1.00 94.81 102 ARG A CA 1
ATOM 729 C C . ARG A 1 102 ? -11.482 2.641 -3.918 1.00 94.81 102 ARG A C 1
ATOM 731 O O . ARG A 1 102 ? -10.885 3.531 -3.308 1.00 94.81 102 ARG A O 1
ATOM 738 N N . ARG A 1 103 ? -11.175 2.328 -5.177 1.00 94.81 103 ARG A N 1
ATOM 739 C CA . ARG A 1 103 ? -10.060 2.924 -5.935 1.00 94.81 103 ARG A CA 1
ATOM 740 C C . ARG A 1 103 ? -10.191 4.443 -6.065 1.00 94.81 103 ARG A C 1
ATOM 742 O O . ARG A 1 103 ? -9.226 5.150 -5.808 1.00 94.81 103 ARG A O 1
ATOM 749 N N . THR A 1 104 ? -11.393 4.951 -6.344 1.00 94.25 104 THR A N 1
ATOM 750 C CA . THR A 1 104 ? -11.656 6.398 -6.459 1.00 94.25 104 THR A CA 1
ATOM 751 C C . THR A 1 104 ? -11.398 7.158 -5.156 1.00 94.25 104 THR A C 1
ATOM 753 O O . THR A 1 104 ? -10.926 8.291 -5.173 1.00 94.25 104 THR A O 1
ATOM 756 N N . GLU A 1 105 ? -11.666 6.549 -3.999 1.00 93.69 105 GLU A N 1
ATOM 757 C CA . GLU A 1 105 ? -11.349 7.185 -2.715 1.00 93.69 105 GLU A CA 1
ATOM 758 C C . GLU A 1 105 ? -9.841 7.255 -2.475 1.00 93.69 105 GLU A C 1
ATOM 760 O O . GLU A 1 105 ? -9.340 8.231 -1.915 1.00 93.69 105 GLU A O 1
ATOM 765 N N . LEU A 1 106 ? -9.113 6.215 -2.890 1.00 94.44 106 LEU A N 1
ATOM 766 C CA . LEU A 1 106 ? -7.660 6.177 -2.797 1.00 94.44 106 LEU A CA 1
ATOM 767 C C . LEU A 1 106 ? -7.023 7.245 -3.701 1.00 94.44 106 LEU A C 1
ATOM 769 O O . LEU A 1 106 ? -6.195 8.021 -3.219 1.00 94.44 106 LEU A O 1
ATOM 773 N N . THR A 1 107 ? -7.461 7.352 -4.959 1.00 94.00 107 THR A N 1
ATOM 774 C CA . THR A 1 107 ? -6.969 8.370 -5.906 1.00 94.00 107 THR A CA 1
ATOM 775 C C . THR A 1 107 ? -7.300 9.793 -5.453 1.00 94.00 107 THR A C 1
ATOM 777 O O . THR A 1 107 ? -6.475 10.697 -5.576 1.00 94.00 107 THR A O 1
ATOM 780 N N . ALA A 1 108 ? -8.458 10.005 -4.822 1.00 92.81 108 ALA A N 1
ATOM 781 C CA . ALA A 1 108 ? -8.818 11.300 -4.252 1.00 92.81 108 ALA A CA 1
ATOM 782 C C . ALA A 1 108 ? -7.947 11.702 -3.047 1.00 92.81 108 ALA A C 1
ATOM 784 O O . ALA A 1 108 ? -7.813 12.900 -2.772 1.00 92.81 108 ALA A O 1
ATOM 785 N N . ARG A 1 109 ? -7.350 10.739 -2.333 1.00 91.50 109 ARG A N 1
ATOM 786 C CA . ARG A 1 109 ? -6.592 10.959 -1.090 1.00 91.50 109 ARG A CA 1
ATOM 787 C C . ARG A 1 109 ? -5.094 11.128 -1.326 1.00 91.50 109 ARG A C 1
ATOM 789 O O . ARG A 1 109 ? -4.498 12.007 -0.710 1.00 91.50 109 ARG A O 1
ATOM 796 N N . VAL A 1 110 ? -4.505 10.287 -2.172 1.00 94.12 110 VAL A N 1
ATOM 797 C CA . VAL A 1 110 ? -3.054 10.262 -2.401 1.00 94.12 110 VAL A CA 1
ATOM 798 C C . VAL A 1 110 ? -2.658 11.363 -3.386 1.00 94.12 110 VAL A C 1
ATOM 800 O O . VAL A 1 110 ? -3.380 11.684 -4.331 1.00 94.12 110 VAL A O 1
ATOM 803 N N . ARG A 1 111 ? -1.516 11.996 -3.134 1.00 92.94 111 ARG A N 1
ATOM 804 C CA . ARG A 1 111 ? -0.958 13.107 -3.903 1.00 92.94 111 ARG A CA 1
ATOM 805 C C . ARG A 1 111 ? 0.417 12.710 -4.447 1.00 92.94 111 ARG A C 1
ATOM 807 O O . ARG A 1 111 ? 1.381 12.703 -3.678 1.00 92.94 111 ARG A O 1
ATOM 814 N N . PRO A 1 112 ? 0.530 12.388 -5.753 1.00 91.25 112 PRO A N 1
ATOM 815 C CA . PRO A 1 112 ? 1.780 11.963 -6.395 1.00 91.25 112 PRO A CA 1
ATOM 816 C C . PRO A 1 112 ? 2.991 12.869 -6.175 1.00 91.25 112 PRO A C 1
ATOM 818 O O . PRO A 1 112 ? 4.121 12.392 -6.208 1.00 91.25 112 PRO A O 1
ATOM 821 N N . ASP A 1 113 ? 2.774 14.161 -5.949 1.00 89.00 113 ASP A N 1
ATOM 822 C CA . ASP A 1 113 ? 3.802 15.181 -5.740 1.00 89.00 113 ASP A CA 1
ATOM 823 C C . ASP A 1 113 ? 4.270 15.301 -4.278 1.00 89.00 113 ASP A C 1
ATOM 825 O O . ASP A 1 113 ? 5.330 15.870 -4.026 1.00 89.00 113 ASP A O 1
ATOM 829 N N . ARG A 1 114 ? 3.507 14.765 -3.315 1.00 88.88 114 ARG A N 1
ATOM 830 C CA . ARG A 1 114 ? 3.750 14.960 -1.870 1.00 88.88 114 ARG A CA 1
ATOM 831 C C . ARG A 1 114 ? 3.948 13.670 -1.104 1.00 88.88 114 ARG A C 1
ATOM 833 O O . ARG A 1 114 ? 4.734 13.630 -0.161 1.00 88.88 114 ARG A O 1
ATOM 840 N N . ASP A 1 115 ? 3.207 12.636 -1.474 1.00 93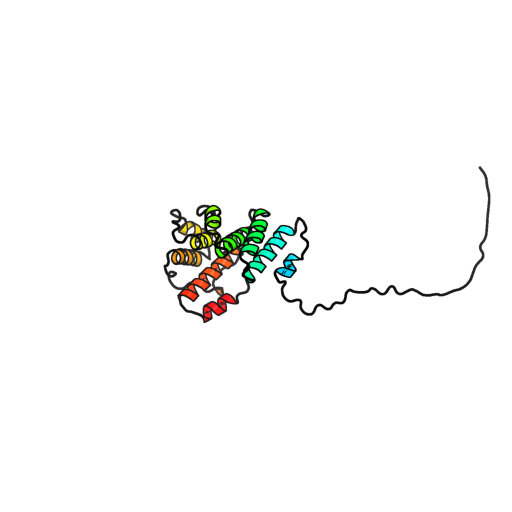.31 115 ASP A N 1
ATOM 841 C CA . ASP A 1 115 ? 3.204 11.397 -0.721 1.00 93.31 115 ASP A CA 1
ATOM 842 C C . ASP A 1 115 ? 4.452 10.564 -1.007 1.00 93.31 115 ASP A C 1
ATOM 844 O O . ASP A 1 115 ? 5.102 10.658 -2.059 1.00 93.31 115 ASP A O 1
ATOM 848 N N . ARG A 1 116 ? 4.791 9.746 -0.007 1.00 93.69 116 ARG A N 1
ATOM 849 C CA . ARG A 1 116 ? 5.946 8.851 -0.041 1.00 93.69 116 ARG A CA 1
ATOM 850 C C . ARG A 1 116 ? 5.671 7.670 -0.963 1.00 93.69 116 ARG A C 1
ATOM 852 O O . ARG A 1 116 ? 4.529 7.227 -1.108 1.00 93.69 116 ARG A O 1
ATOM 859 N N . TRP A 1 117 ? 6.743 7.112 -1.515 1.00 95.44 117 TRP A N 1
ATOM 860 C CA . TRP A 1 117 ? 6.680 6.059 -2.528 1.00 95.44 117 TRP A CA 1
ATOM 861 C C . TRP A 1 117 ? 5.756 4.866 -2.200 1.00 95.44 117 TRP A C 1
ATOM 863 O O . TRP A 1 117 ? 5.071 4.447 -3.129 1.00 95.44 117 TRP A O 1
ATOM 873 N N . PRO A 1 118 ? 5.597 4.363 -0.950 1.00 96.75 118 PRO A N 1
ATOM 874 C CA . PRO A 1 118 ? 4.696 3.234 -0.705 1.00 96.75 118 PRO A CA 1
ATOM 875 C C . PRO A 1 118 ? 3.231 3.563 -1.021 1.00 96.75 118 PRO A C 1
ATOM 877 O O . PRO A 1 118 ? 2.518 2.737 -1.583 1.00 96.75 118 PRO A O 1
ATOM 880 N N . LEU A 1 119 ? 2.779 4.784 -0.707 1.00 96.62 119 LEU A N 1
ATOM 881 C CA . LEU A 1 119 ? 1.425 5.233 -1.045 1.00 96.62 119 LEU A CA 1
ATOM 882 C C . LEU A 1 119 ? 1.260 5.431 -2.552 1.00 96.62 119 LEU A C 1
ATOM 884 O O . LEU A 1 119 ? 0.206 5.102 -3.090 1.00 96.62 119 LEU A O 1
ATOM 888 N N . ILE A 1 120 ? 2.297 5.919 -3.237 1.00 96.25 120 ILE A N 1
ATOM 889 C CA . ILE A 1 120 ? 2.262 6.073 -4.696 1.00 96.25 120 ILE A CA 1
ATOM 890 C C . ILE A 1 120 ? 2.179 4.709 -5.386 1.00 96.25 120 ILE A C 1
ATOM 892 O O . ILE A 1 120 ? 1.442 4.556 -6.352 1.00 96.25 120 ILE A O 1
ATOM 896 N N . CYS A 1 121 ? 2.857 3.687 -4.868 1.00 95.38 121 CYS A N 1
ATOM 897 C CA . CYS A 1 121 ? 2.741 2.333 -5.402 1.00 95.38 121 CYS A CA 1
ATOM 898 C C . CYS A 1 121 ? 1.325 1.756 -5.240 1.00 95.38 121 CYS A C 1
ATOM 900 O O . CYS A 1 121 ? 0.819 1.136 -6.172 1.00 95.38 121 CYS A O 1
ATOM 902 N N . LEU A 1 122 ? 0.653 2.008 -4.108 1.00 95.81 122 LEU A N 1
ATOM 903 C CA . LEU A 1 122 ? -0.763 1.647 -3.946 1.00 95.81 122 LEU A CA 1
ATOM 904 C C . LEU A 1 122 ? -1.673 2.426 -4.899 1.00 95.81 122 LEU A C 1
ATOM 906 O O . LEU A 1 122 ? -2.650 1.875 -5.399 1.00 95.81 122 LEU 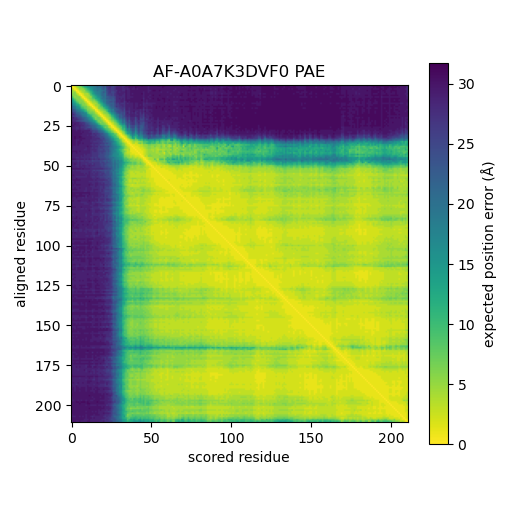A O 1
ATOM 910 N N . LEU A 1 123 ? -1.364 3.700 -5.139 1.00 96.06 123 LEU A N 1
ATOM 911 C CA . LEU A 1 123 ? -2.101 4.532 -6.081 1.00 96.06 123 LEU A CA 1
ATOM 912 C C . LEU A 1 123 ? -1.997 3.982 -7.512 1.00 96.06 123 LEU A C 1
ATOM 914 O O . LEU A 1 123 ? -3.016 3.889 -8.184 1.00 96.06 123 LEU A O 1
ATOM 918 N N . LEU A 1 124 ? -0.810 3.551 -7.943 1.00 94.62 124 LEU A N 1
ATOM 919 C CA . LEU A 1 124 ? -0.600 2.933 -9.258 1.00 94.62 124 LEU A CA 1
ATOM 920 C C . LEU A 1 124 ? -1.343 1.596 -9.419 1.00 94.62 124 LEU A C 1
ATOM 922 O O . LEU A 1 124 ? -1.786 1.268 -10.512 1.00 94.62 124 LEU A O 1
ATOM 926 N N . ASP A 1 125 ? -1.527 0.829 -8.339 1.00 93.62 125 ASP A N 1
ATOM 927 C CA . ASP A 1 125 ? -2.390 -0.365 -8.381 1.00 93.62 125 ASP A CA 1
ATOM 928 C C . ASP A 1 125 ? -3.878 -0.011 -8.505 1.00 93.62 125 ASP A C 1
ATOM 930 O O . ASP A 1 125 ? -4.678 -0.800 -9.013 1.00 93.62 125 ASP A O 1
ATOM 934 N N . ALA A 1 126 ? -4.271 1.141 -7.963 1.00 94.69 126 ALA A N 1
ATOM 935 C CA . ALA A 1 126 ? -5.649 1.609 -7.985 1.00 94.69 126 ALA A CA 1
ATOM 936 C C . ALA A 1 126 ? -6.024 2.238 -9.327 1.00 94.69 126 ALA A C 1
ATOM 938 O O . ALA A 1 126 ? -7.179 2.133 -9.737 1.00 94.69 126 ALA A O 1
ATOM 939 N N . ASP A 1 127 ? -5.057 2.874 -9.981 1.00 94.56 127 ASP A N 1
ATOM 940 C CA . ASP A 1 127 ? -5.199 3.555 -11.260 1.00 94.56 127 ASP A CA 1
ATOM 941 C C . ASP A 1 127 ? -4.001 3.218 -12.170 1.00 94.56 127 ASP A C 1
ATOM 943 O O . ASP A 1 127 ? -2.996 3.934 -12.167 1.00 94.56 127 ASP A O 1
ATOM 947 N N . PRO A 1 128 ? -4.078 2.102 -12.922 1.00 88.94 128 PRO A N 1
ATOM 948 C CA . PRO A 1 128 ? -3.003 1.668 -13.816 1.00 88.94 128 PRO A CA 1
ATOM 949 C C . PRO A 1 128 ? -2.724 2.637 -14.971 1.00 88.94 128 PRO A C 1
ATOM 951 O O . PRO A 1 128 ? -1.633 2.608 -15.537 1.00 88.94 128 PRO A O 1
ATOM 954 N N . ASP A 1 129 ? -3.693 3.491 -15.312 1.00 91.38 129 ASP A N 1
ATOM 955 C CA . ASP A 1 129 ? -3.583 4.478 -16.388 1.00 91.38 129 ASP A CA 1
ATOM 956 C C . ASP A 1 129 ? -3.039 5.829 -15.880 1.00 91.38 129 ASP A C 1
ATOM 958 O O . ASP A 1 129 ? -2.889 6.782 -16.653 1.00 91.38 129 ASP A O 1
ATOM 962 N N . LEU A 1 130 ? -2.722 5.931 -14.582 1.00 91.94 130 LEU A N 1
ATOM 963 C CA . LEU A 1 130 ? -2.218 7.153 -13.971 1.00 91.94 130 LEU A CA 1
ATOM 964 C C . LEU A 1 130 ? -0.885 7.585 -14.590 1.00 91.94 130 LEU A C 1
ATOM 966 O O . LEU A 1 130 ? 0.145 6.921 -14.462 1.00 91.94 130 LEU A O 1
ATOM 970 N N . VAL A 1 131 ? -0.875 8.795 -15.145 1.00 91.38 131 VAL A N 1
ATOM 971 C CA . VAL A 1 131 ? 0.352 9.467 -15.573 1.00 91.38 131 VAL A CA 1
ATOM 972 C C . VAL A 1 131 ? 0.937 10.243 -14.397 1.00 91.38 131 VAL A C 1
ATOM 974 O O . VAL A 1 131 ? 0.355 11.220 -13.920 1.00 91.3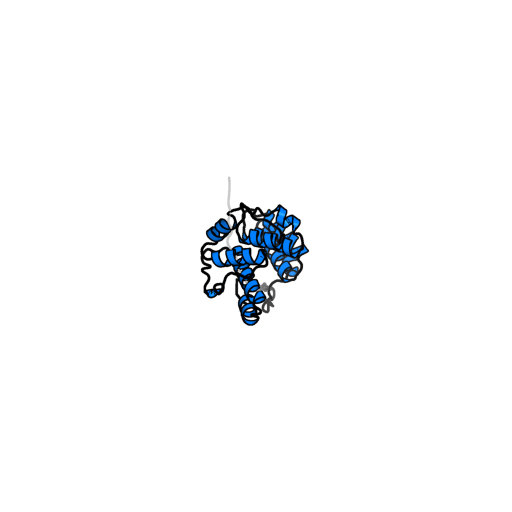8 131 VAL A O 1
ATOM 977 N N . LEU A 1 132 ? 2.107 9.816 -13.922 1.00 91.44 132 LEU A N 1
ATOM 978 C CA . LEU A 1 132 ? 2.824 10.532 -12.870 1.00 91.44 132 LEU A CA 1
ATOM 979 C C . LEU A 1 132 ? 3.418 11.849 -13.404 1.00 91.44 132 LEU A C 1
ATOM 981 O O . LEU A 1 132 ? 3.878 11.894 -14.547 1.00 91.44 132 LEU A O 1
ATOM 985 N N . PRO A 1 133 ? 3.472 12.915 -12.582 1.00 92.31 133 PRO A N 1
ATOM 986 C CA . PRO A 1 133 ? 4.176 14.141 -12.945 1.00 92.31 133 PRO A CA 1
ATOM 987 C C . PRO A 1 133 ? 5.645 13.876 -13.303 1.00 92.31 133 PRO A C 1
ATOM 989 O O . PRO A 1 133 ? 6.298 13.033 -12.680 1.00 92.31 133 PRO A O 1
ATOM 992 N N . SER A 1 134 ? 6.193 14.635 -14.254 1.00 90.81 134 SER A N 1
ATOM 993 C CA . SER A 1 134 ? 7.606 14.539 -14.640 1.00 90.81 134 SER A CA 1
ATOM 994 C C . SER A 1 134 ? 8.540 14.682 -13.431 1.00 90.81 134 SER A C 1
ATOM 996 O O . SER A 1 134 ? 8.341 15.559 -12.590 1.00 90.81 134 SER A O 1
ATOM 998 N N . GLY A 1 135 ? 9.566 13.833 -13.344 1.00 90.94 135 GLY A N 1
ATOM 999 C CA . GLY A 1 135 ? 10.534 13.834 -12.240 1.00 90.94 135 GLY A CA 1
ATOM 1000 C C . GLY A 1 135 ? 10.068 13.113 -10.969 1.00 90.94 135 GLY A C 1
ATOM 1001 O O . GLY A 1 135 ? 10.795 13.082 -9.969 1.00 90.94 135 GLY A O 1
ATOM 1002 N N . THR A 1 136 ? 8.854 12.544 -10.968 1.00 93.25 136 THR A N 1
ATOM 1003 C CA . THR A 1 136 ? 8.343 11.772 -9.826 1.00 93.25 136 THR A CA 1
ATOM 1004 C C . THR A 1 136 ? 9.184 10.522 -9.598 1.00 93.25 136 THR A C 1
ATOM 1006 O O . THR A 1 136 ? 9.541 10.230 -8.465 1.00 93.25 136 THR A O 1
ATOM 1009 N N . ASP A 1 137 ? 9.561 9.800 -10.644 1.00 92.44 137 ASP A N 1
ATOM 1010 C CA . ASP A 1 137 ? 10.358 8.580 -10.554 1.00 92.44 137 ASP A CA 1
ATOM 1011 C C . ASP A 1 137 ? 11.753 8.818 -9.958 1.00 92.44 137 ASP A C 1
ATOM 1013 O O . ASP A 1 137 ? 12.145 8.097 -9.032 1.00 92.44 137 ASP A O 1
ATOM 1017 N N . GLU A 1 138 ? 12.482 9.859 -10.385 1.00 93.94 138 GLU A N 1
ATOM 1018 C CA . GLU A 1 138 ? 13.763 10.194 -9.751 1.00 93.94 138 GLU A CA 1
ATOM 1019 C C . GLU A 1 138 ? 13.597 10.670 -8.306 1.00 93.94 138 GLU A C 1
ATOM 1021 O O . GLU A 1 138 ? 14.431 10.350 -7.451 1.00 93.94 138 GLU A O 1
ATOM 1026 N N . ARG A 1 139 ? 12.524 11.414 -8.000 1.00 95.56 139 ARG A N 1
ATOM 1027 C CA . ARG A 1 139 ? 12.193 11.805 -6.622 1.00 95.56 139 ARG A CA 1
ATOM 1028 C C . ARG A 1 139 ? 11.970 10.574 -5.747 1.00 95.56 139 ARG A C 1
ATOM 1030 O O . ARG A 1 139 ? 12.648 10.445 -4.730 1.00 95.56 139 ARG A O 1
ATOM 1037 N N . LEU A 1 140 ? 11.079 9.669 -6.150 1.00 95.88 140 LEU A N 1
ATOM 1038 C CA . LEU A 1 140 ? 10.742 8.475 -5.375 1.00 95.88 140 LEU A CA 1
ATOM 1039 C C . LEU A 1 140 ? 11.965 7.573 -5.177 1.00 95.88 140 LEU A C 1
ATOM 1041 O O . LEU A 1 140 ? 12.197 7.089 -4.071 1.00 95.88 140 LEU A O 1
ATOM 1045 N N . ALA A 1 141 ? 12.784 7.381 -6.217 1.00 95.00 141 ALA A N 1
ATOM 1046 C CA . ALA A 1 141 ? 14.012 6.598 -6.110 1.00 95.00 141 ALA A CA 1
ATOM 1047 C C . ALA A 1 141 ? 15.008 7.228 -5.121 1.00 95.00 141 ALA A C 1
ATOM 1049 O O . ALA A 1 141 ? 15.587 6.523 -4.298 1.00 95.00 141 ALA A O 1
ATOM 1050 N N . ARG A 1 142 ? 15.186 8.553 -5.162 1.00 95.25 142 ARG A N 1
ATOM 1051 C CA . ARG A 1 142 ? 16.057 9.282 -4.229 1.00 95.25 142 ARG A CA 1
ATOM 1052 C C . ARG A 1 142 ? 15.550 9.207 -2.788 1.00 95.25 142 ARG A C 1
ATOM 1054 O O . ARG A 1 142 ? 16.347 8.964 -1.890 1.00 95.25 142 ARG A O 1
ATOM 1061 N N . GLU A 1 143 ? 14.249 9.382 -2.569 1.00 93.50 143 GLU A N 1
ATOM 1062 C CA . GLU A 1 143 ? 13.626 9.279 -1.241 1.00 93.50 143 GLU A CA 1
ATOM 1063 C C . GLU A 1 143 ? 13.728 7.872 -0.645 1.00 93.50 143 GLU A C 1
ATOM 1065 O O . GLU A 1 143 ? 13.850 7.726 0.569 1.00 93.50 143 GLU A O 1
ATOM 1070 N N . ALA A 1 144 ? 13.686 6.840 -1.488 1.00 94.94 144 ALA A N 1
ATOM 1071 C CA . ALA A 1 144 ? 13.802 5.451 -1.063 1.00 94.94 144 ALA A CA 1
ATOM 1072 C C . ALA A 1 144 ? 15.237 5.033 -0.702 1.00 94.94 144 ALA A C 1
ATOM 1074 O O . ALA A 1 144 ? 15.424 3.994 -0.067 1.00 94.94 144 ALA A O 1
ATOM 1075 N N . GLY A 1 145 ? 16.249 5.814 -1.099 1.00 94.31 145 GLY A N 1
ATOM 1076 C CA . GLY A 1 145 ? 17.652 5.567 -0.767 1.00 94.31 145 GLY A CA 1
ATOM 1077 C C . GLY A 1 145 ? 18.097 4.146 -1.155 1.00 94.31 145 GLY A C 1
ATOM 1078 O O . GLY A 1 145 ? 18.030 3.801 -2.337 1.00 94.31 145 GLY A O 1
ATOM 1079 N N . PRO A 1 146 ? 18.513 3.290 -0.200 1.00 94.12 146 PRO A N 1
ATOM 1080 C CA . PRO A 1 146 ? 18.883 1.896 -0.478 1.00 94.12 146 PRO A CA 1
ATOM 1081 C C . PRO A 1 146 ? 17.790 1.064 -1.171 1.00 94.12 146 PRO A C 1
ATOM 1083 O O . PRO A 1 146 ? 18.102 0.106 -1.875 1.00 94.12 146 PRO A O 1
ATOM 1086 N N . LEU A 1 147 ? 16.512 1.435 -1.021 1.00 96.38 147 LEU A N 1
ATOM 1087 C CA . LEU A 1 147 ? 15.376 0.752 -1.653 1.00 96.38 147 LEU A CA 1
ATOM 1088 C C . LEU A 1 147 ? 15.069 1.256 -3.075 1.00 96.38 147 LEU A C 1
ATOM 1090 O 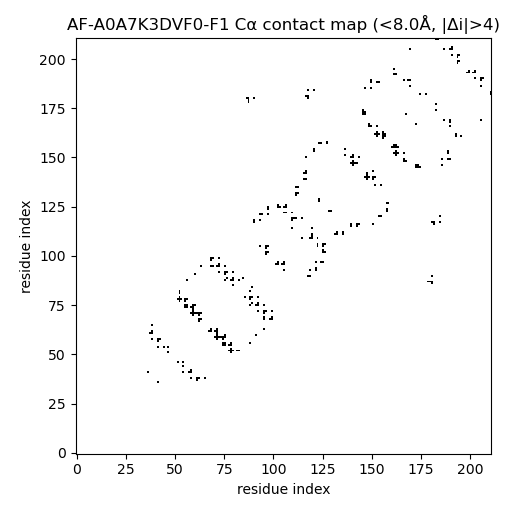O . LEU A 1 147 ? 14.125 0.774 -3.705 1.00 96.38 147 LEU A O 1
ATOM 1094 N N . ALA A 1 148 ? 15.863 2.183 -3.624 1.00 95.75 148 ALA A N 1
ATOM 1095 C CA . ALA A 1 148 ? 15.679 2.717 -4.975 1.00 95.75 148 ALA A CA 1
ATOM 1096 C C . ALA A 1 148 ? 15.519 1.645 -6.077 1.00 95.75 148 ALA A C 1
ATOM 1098 O O . ALA A 1 148 ? 14.676 1.844 -6.959 1.00 95.75 148 ALA A O 1
ATOM 1099 N N . PRO A 1 149 ? 16.251 0.505 -6.067 1.00 95.62 149 PRO A N 1
ATOM 1100 C CA . PRO A 1 149 ? 16.037 -0.554 -7.054 1.00 95.62 149 PRO A CA 1
ATOM 1101 C C . PRO A 1 149 ? 14.610 -1.117 -7.034 1.00 95.62 149 PRO A C 1
ATOM 1103 O O . PRO A 1 149 ? 14.048 -1.388 -8.094 1.00 95.62 149 PRO A 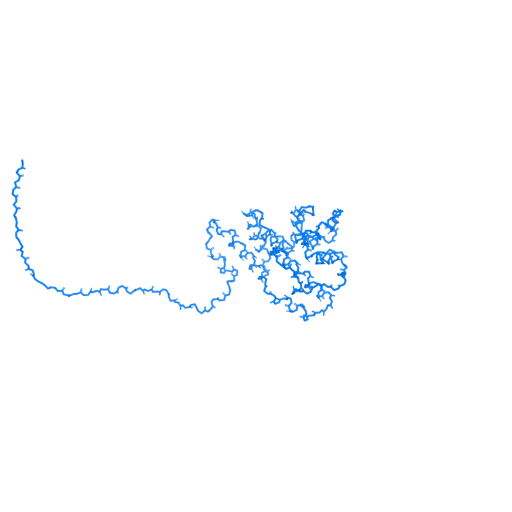O 1
ATOM 1106 N N . LEU A 1 150 ? 13.997 -1.236 -5.850 1.00 96.81 150 LEU A N 1
ATOM 1107 C CA . LEU A 1 150 ? 12.627 -1.731 -5.704 1.00 96.81 150 LEU A CA 1
ATOM 1108 C C . LEU A 1 150 ? 11.609 -0.707 -6.195 1.00 96.81 150 LEU A C 1
ATOM 1110 O O . LEU A 1 150 ? 10.689 -1.076 -6.916 1.00 96.81 150 LEU A O 1
ATOM 1114 N N . VAL A 1 151 ? 11.809 0.582 -5.907 1.00 96.31 151 VAL A N 1
ATOM 1115 C CA . VAL A 1 151 ? 10.951 1.646 -6.458 1.00 96.31 151 VAL A CA 1
ATOM 1116 C C . VAL A 1 151 ? 10.967 1.622 -7.983 1.00 96.31 151 VAL A C 1
ATOM 1118 O O . VAL A 1 151 ? 9.914 1.596 -8.616 1.00 96.31 151 VAL A O 1
ATOM 1121 N N . ARG A 1 152 ? 12.155 1.559 -8.596 1.00 95.81 152 ARG A N 1
ATOM 1122 C CA . ARG A 1 152 ? 12.287 1.489 -10.061 1.00 95.81 152 ARG A CA 1
ATOM 1123 C C . ARG A 1 152 ? 11.624 0.238 -10.632 1.00 95.81 152 ARG A C 1
ATOM 1125 O O . ARG A 1 152 ? 10.969 0.311 -11.669 1.00 95.81 152 ARG A O 1
ATOM 1132 N N . ALA A 1 153 ? 11.778 -0.904 -9.965 1.00 95.88 153 ALA A N 1
ATOM 1133 C CA . ALA A 1 153 ? 11.100 -2.136 -10.349 1.00 95.88 153 ALA A CA 1
ATOM 1134 C C . ALA A 1 153 ? 9.581 -1.974 -10.304 1.00 95.88 153 ALA A C 1
ATOM 1136 O O . ALA A 1 153 ? 8.891 -2.345 -11.250 1.00 95.88 153 ALA A O 1
ATOM 1137 N N . ARG A 1 154 ? 9.077 -1.366 -9.233 1.00 95.00 154 ARG A N 1
ATOM 1138 C CA . ARG A 1 154 ? 7.655 -1.187 -8.993 1.00 95.00 154 ARG A CA 1
ATOM 1139 C C . ARG A 1 154 ? 6.987 -0.274 -10.014 1.00 95.00 154 ARG A C 1
ATOM 1141 O O . ARG A 1 154 ? 5.921 -0.621 -10.513 1.00 95.00 154 ARG A O 1
ATOM 1148 N N . LEU A 1 155 ? 7.643 0.829 -10.370 1.00 94.12 155 LEU A N 1
ATOM 1149 C CA . LEU A 1 155 ? 7.188 1.733 -11.429 1.00 94.12 155 LEU A CA 1
ATOM 1150 C C . LEU A 1 155 ? 7.116 1.015 -12.783 1.00 94.12 155 LEU A C 1
ATOM 1152 O O . LEU A 1 155 ? 6.100 1.089 -13.462 1.00 94.12 155 LEU A O 1
ATOM 1156 N N . ARG A 1 156 ? 8.137 0.219 -13.129 1.00 94.00 156 ARG A N 1
ATOM 1157 C CA . ARG A 1 156 ? 8.109 -0.597 -14.355 1.00 94.00 156 ARG A CA 1
ATOM 1158 C C . ARG A 1 156 ? 6.957 -1.594 -14.365 1.00 94.00 156 ARG A C 1
ATOM 1160 O O . ARG A 1 156 ? 6.313 -1.771 -15.393 1.00 94.00 156 ARG A O 1
ATOM 1167 N N . MET A 1 157 ? 6.710 -2.245 -13.233 1.00 93.88 157 MET A N 1
ATOM 1168 C CA . MET A 1 157 ? 5.628 -3.219 -13.097 1.00 93.88 157 MET A CA 1
ATOM 1169 C C . MET A 1 157 ? 4.247 -2.580 -13.216 1.00 93.88 157 MET A C 1
ATOM 1171 O O . MET A 1 157 ? 3.370 -3.194 -13.815 1.00 93.88 157 MET A O 1
ATOM 1175 N N . ALA A 1 158 ? 4.065 -1.361 -12.701 1.00 92.38 158 ALA A N 1
ATOM 1176 C CA . ALA A 1 158 ? 2.828 -0.602 -12.885 1.00 92.38 158 ALA A CA 1
ATOM 1177 C C . ALA A 1 158 ? 2.535 -0.334 -14.373 1.00 92.38 158 ALA A C 1
ATOM 1179 O O . ALA A 1 158 ? 1.393 -0.424 -14.799 1.00 92.38 158 ALA A O 1
ATOM 1180 N N . GLU A 1 159 ? 3.569 -0.131 -15.190 1.00 91.06 159 GLU A N 1
ATOM 1181 C CA . GLU A 1 159 ? 3.447 0.030 -16.648 1.00 91.06 159 GLU A CA 1
ATOM 1182 C C . GLU A 1 159 ? 3.357 -1.316 -17.404 1.00 91.06 159 GLU A C 1
ATOM 1184 O O . GLU A 1 159 ? 3.588 -1.381 -18.614 1.00 91.06 159 GLU A O 1
ATOM 1189 N N . GLY A 1 160 ? 3.132 -2.432 -16.703 1.00 91.19 160 GLY A N 1
ATOM 1190 C CA . GLY A 1 160 ? 3.080 -3.774 -17.295 1.00 91.19 160 GLY A CA 1
ATOM 1191 C C . GLY A 1 160 ? 4.437 -4.327 -17.752 1.00 91.19 160 GLY A C 1
ATOM 1192 O O . GLY A 1 160 ? 4.496 -5.343 -18.449 1.00 91.19 160 GLY A O 1
ATOM 1193 N N . ARG A 1 161 ? 5.553 -3.692 -17.372 1.00 92.56 161 ARG A N 1
ATOM 1194 C CA . ARG A 1 161 ? 6.912 -4.115 -17.742 1.00 92.56 161 ARG A CA 1
ATOM 1195 C C . ARG A 1 161 ? 7.544 -4.963 -16.640 1.00 92.56 161 ARG A C 1
ATOM 1197 O O . ARG A 1 161 ? 7.319 -4.771 -15.450 1.00 92.56 161 ARG A O 1
ATOM 1204 N N . ARG A 1 162 ? 8.438 -5.879 -17.023 1.00 91.06 162 ARG A N 1
ATOM 1205 C CA . ARG A 1 162 ? 9.265 -6.603 -16.043 1.00 91.06 162 ARG A CA 1
ATOM 1206 C C . ARG A 1 162 ? 10.269 -5.657 -15.359 1.00 91.06 162 ARG A C 1
ATOM 1208 O O . ARG A 1 162 ? 10.748 -4.713 -16.011 1.00 91.06 162 ARG A O 1
ATOM 1215 N N . PRO A 1 163 ? 10.649 -5.931 -14.093 1.00 93.19 163 PRO A N 1
ATOM 1216 C CA . PRO A 1 163 ? 11.790 -5.282 -13.456 1.00 93.19 163 PRO A CA 1
ATOM 1217 C C . PRO A 1 163 ? 13.042 -5.338 -14.337 1.00 93.19 163 PRO A C 1
ATOM 1219 O O . PRO A 1 163 ? 13.249 -6.301 -15.079 1.00 93.19 163 PRO A O 1
ATOM 1222 N N . ALA A 1 164 ? 13.870 -4.298 -14.271 1.00 86.38 164 ALA A N 1
ATOM 1223 C CA . ALA A 1 164 ? 15.141 -4.281 -14.983 1.00 86.38 164 ALA A CA 1
ATOM 1224 C C . ALA A 1 164 ? 16.158 -5.149 -14.227 1.00 86.38 164 ALA A C 1
ATOM 1226 O O . ALA A 1 164 ? 16.598 -4.774 -13.145 1.00 86.38 164 ALA A O 1
ATOM 1227 N N . GLY A 1 165 ? 16.513 -6.302 -14.798 1.00 85.19 165 GLY A N 1
ATOM 1228 C CA . GLY A 1 165 ? 17.454 -7.242 -14.186 1.00 85.19 165 GLY A CA 1
ATOM 1229 C C . GLY A 1 165 ? 16.891 -7.986 -12.970 1.00 85.19 165 GLY A C 1
ATOM 1230 O O . GLY A 1 165 ? 15.675 -8.037 -12.748 1.00 85.19 165 GLY A O 1
ATOM 1231 N N . ASP A 1 166 ? 17.793 -8.601 -12.208 1.00 86.56 166 ASP A N 1
ATOM 1232 C CA . ASP A 1 166 ? 17.469 -9.244 -10.937 1.00 86.56 166 ASP A CA 1
ATOM 1233 C C . ASP A 1 166 ? 17.420 -8.208 -9.809 1.00 86.56 166 ASP A C 1
ATOM 1235 O O . ASP A 1 166 ? 18.227 -7.279 -9.751 1.00 86.56 166 ASP A O 1
ATOM 1239 N N . LEU A 1 167 ? 16.440 -8.367 -8.920 1.00 93.88 167 LEU A N 1
ATOM 1240 C CA . LEU A 1 167 ? 16.307 -7.524 -7.736 1.00 93.88 167 LEU A CA 1
ATOM 1241 C C . LEU A 1 167 ? 17.167 -8.083 -6.600 1.00 93.88 167 LEU A C 1
ATOM 1243 O O . LEU A 1 167 ? 17.344 -9.303 -6.532 1.00 93.88 167 LEU A O 1
ATOM 1247 N N . PRO A 1 168 ? 17.673 -7.224 -5.698 1.00 93.06 168 PRO A N 1
ATOM 1248 C CA . PRO A 1 168 ? 18.327 -7.697 -4.485 1.00 93.06 168 PRO A CA 1
ATOM 1249 C C . PRO A 1 168 ? 17.378 -8.598 -3.687 1.00 93.06 168 PRO A C 1
ATOM 1251 O O . PRO A 1 168 ? 16.186 -8.309 -3.562 1.00 93.06 168 PRO A O 1
ATOM 1254 N N . GLY A 1 169 ? 17.909 -9.691 -3.140 1.00 92.31 169 GLY A N 1
ATOM 1255 C CA . GLY A 1 169 ? 17.158 -10.537 -2.211 1.00 92.31 169 GLY A CA 1
ATOM 1256 C C . GLY A 1 169 ? 16.831 -9.785 -0.917 1.00 92.31 169 GLY A C 1
ATOM 1257 O O . GLY A 1 169 ? 17.516 -8.824 -0.576 1.00 92.31 169 GLY A O 1
ATOM 1258 N N . TRP A 1 170 ? 15.819 -10.239 -0.169 1.00 94.12 170 TRP A N 1
ATOM 1259 C CA . TRP A 1 170 ? 15.391 -9.589 1.081 1.00 94.12 170 TRP A CA 1
ATOM 1260 C C . TRP A 1 170 ? 16.551 -9.336 2.059 1.00 94.12 170 TRP A C 1
ATOM 1262 O O . TRP A 1 170 ? 16.729 -8.216 2.523 1.00 94.12 170 TRP A O 1
ATOM 1272 N N . GLU A 1 171 ? 17.399 -10.344 2.277 1.00 91.88 171 GLU A N 1
ATOM 1273 C CA . GLU A 1 171 ? 18.572 -10.276 3.167 1.00 91.88 171 GLU A CA 1
ATOM 1274 C C . GLU A 1 171 ? 19.673 -9.312 2.687 1.00 91.88 171 GLU A C 1
ATOM 1276 O O . GLU A 1 171 ? 20.587 -8.978 3.435 1.00 91.88 171 GLU A O 1
ATOM 1281 N N . GLN A 1 172 ? 19.621 -8.884 1.423 1.00 93.25 172 GLN A N 1
ATOM 1282 C CA . GLN A 1 172 ? 20.586 -7.955 0.827 1.00 93.25 172 GLN A CA 1
ATOM 1283 C C . GLN A 1 172 ? 20.116 -6.497 0.916 1.00 93.25 172 GLN A C 1
ATOM 1285 O O . GLN A 1 172 ? 20.875 -5.590 0.575 1.00 93.25 172 GLN A O 1
ATOM 1290 N N . LEU A 1 173 ? 18.871 -6.256 1.336 1.00 93.75 173 LEU A N 1
ATOM 1291 C CA . LEU A 1 173 ? 18.332 -4.911 1.499 1.00 93.75 173 LEU A CA 1
ATOM 1292 C C . LEU A 1 173 ? 18.846 -4.283 2.797 1.00 93.75 173 LEU A C 1
ATOM 1294 O O . LEU A 1 173 ? 18.719 -4.868 3.872 1.00 93.75 173 LEU A O 1
ATOM 1298 N N . ASP A 1 174 ? 19.339 -3.043 2.729 1.00 94.25 174 ASP A N 1
ATOM 1299 C CA . ASP A 1 174 ? 19.544 -2.254 3.946 1.00 94.25 174 ASP A CA 1
ATOM 1300 C C . ASP A 1 174 ? 18.199 -1.692 4.420 1.00 94.25 174 ASP A C 1
ATOM 1302 O O . ASP A 1 174 ? 17.705 -0.681 3.920 1.00 94.25 174 ASP A O 1
ATOM 1306 N N . LEU A 1 175 ? 17.588 -2.390 5.378 1.00 92.62 175 LEU A N 1
ATOM 1307 C CA . LEU A 1 175 ? 16.310 -2.008 5.977 1.00 92.62 175 LEU A CA 1
ATOM 1308 C C . LEU A 1 175 ? 16.470 -1.102 7.206 1.00 92.62 175 LEU A C 1
ATOM 1310 O O . LEU A 1 175 ? 15.466 -0.728 7.826 1.00 92.62 175 LEU A O 1
ATOM 1314 N N . ARG A 1 176 ? 17.695 -0.729 7.595 1.00 92.25 176 ARG A N 1
ATOM 1315 C CA . ARG A 1 176 ? 17.904 0.146 8.757 1.00 92.25 176 ARG A CA 1
ATOM 1316 C C . ARG A 1 176 ? 17.309 1.523 8.488 1.00 92.25 176 ARG A C 1
ATOM 1318 O O . ARG A 1 176 ? 17.492 2.105 7.427 1.00 92.25 176 ARG A O 1
ATOM 1325 N N . GLY A 1 177 ? 16.552 2.031 9.458 1.00 90.06 177 GLY A N 1
ATOM 1326 C CA . GLY A 1 177 ? 15.856 3.314 9.332 1.00 90.06 177 GLY A CA 1
ATOM 1327 C C . GLY A 1 177 ? 14.624 3.297 8.419 1.00 90.06 177 GLY A C 1
ATOM 1328 O O . GLY A 1 177 ? 13.942 4.313 8.330 1.00 90.06 177 GLY A O 1
ATOM 1329 N N . THR A 1 178 ? 14.289 2.164 7.789 1.00 93.50 178 THR A N 1
ATOM 1330 C CA . THR A 1 178 ? 13.058 2.050 6.994 1.00 93.50 178 THR A CA 1
ATOM 1331 C C . THR A 1 178 ? 11.831 1.925 7.892 1.00 93.50 178 THR A C 1
ATOM 1333 O O . THR A 1 178 ? 11.845 1.250 8.929 1.00 93.50 178 THR A O 1
ATOM 1336 N N . THR A 1 179 ? 10.754 2.569 7.465 1.00 94.12 179 THR A N 1
ATOM 1337 C CA . THR A 1 179 ? 9.425 2.514 8.070 1.00 94.12 179 THR A CA 1
ATOM 1338 C C . THR A 1 179 ? 8.689 1.232 7.674 1.00 94.12 179 THR A C 1
ATOM 1340 O O . THR A 1 179 ? 8.993 0.602 6.661 1.00 94.12 179 THR A O 1
ATOM 1343 N N . LEU A 1 180 ? 7.672 0.850 8.451 1.00 92.69 180 LEU A N 1
ATOM 1344 C CA . LEU A 1 180 ? 6.854 -0.329 8.150 1.00 92.69 180 LEU A CA 1
ATOM 1345 C C . LEU A 1 180 ? 6.231 -0.295 6.732 1.00 92.69 180 LEU A C 1
ATOM 1347 O O . LEU A 1 180 ? 6.352 -1.301 6.036 1.00 92.69 180 LEU A O 1
ATOM 1351 N N . PRO A 1 181 ? 5.634 0.818 6.246 1.00 95.75 181 PRO A N 1
ATOM 1352 C CA . PRO A 1 181 ? 5.142 0.904 4.866 1.00 95.75 181 PRO A CA 1
ATOM 1353 C C . PRO A 1 181 ? 6.200 0.606 3.801 1.00 95.75 181 PRO A C 1
ATOM 1355 O O . PRO A 1 181 ? 5.907 -0.057 2.812 1.00 95.75 181 PRO A O 1
ATOM 1358 N N . GLU A 1 182 ? 7.434 1.066 4.009 1.00 96.38 182 GLU A N 1
ATOM 1359 C CA . GLU A 1 182 ? 8.533 0.843 3.064 1.00 96.38 182 GLU A CA 1
ATOM 1360 C C . GLU A 1 182 ? 8.926 -0.634 3.015 1.00 96.38 182 GLU A C 1
ATOM 1362 O O . GLU A 1 182 ? 9.125 -1.178 1.932 1.00 96.38 182 GLU A O 1
ATOM 1367 N N . ARG A 1 183 ? 8.963 -1.310 4.169 1.00 95.75 183 ARG A N 1
ATOM 1368 C CA . ARG A 1 183 ? 9.226 -2.756 4.246 1.00 95.75 183 ARG A CA 1
ATOM 1369 C C . ARG A 1 183 ? 8.108 -3.575 3.611 1.00 95.75 183 ARG A C 1
ATOM 1371 O O . ARG A 1 183 ? 8.387 -4.523 2.882 1.00 95.75 183 ARG A O 1
ATOM 1378 N N . LEU A 1 184 ? 6.852 -3.202 3.860 1.00 95.00 184 LEU A N 1
ATOM 1379 C CA . LEU A 1 184 ? 5.689 -3.872 3.277 1.00 95.00 184 LEU A CA 1
ATOM 1380 C C . LEU A 1 184 ? 5.676 -3.741 1.753 1.00 95.00 184 LEU A C 1
ATOM 1382 O O . LEU A 1 184 ? 5.501 -4.741 1.058 1.00 95.00 184 LEU A O 1
ATOM 1386 N N . GLU A 1 185 ? 5.909 -2.542 1.219 1.00 96.25 185 GLU A N 1
ATOM 1387 C CA . GLU A 1 185 ? 5.927 -2.351 -0.232 1.00 96.25 185 GLU A CA 1
ATOM 1388 C C . GLU A 1 185 ? 7.170 -2.978 -0.882 1.00 96.25 185 GLU A C 1
ATOM 1390 O O . GLU A 1 185 ? 7.076 -3.533 -1.980 1.00 96.25 185 GLU A O 1
ATOM 1395 N N . ALA A 1 186 ? 8.318 -2.987 -0.195 1.00 96.50 186 ALA A N 1
ATOM 1396 C CA . ALA A 1 186 ? 9.497 -3.736 -0.628 1.00 96.50 186 ALA A CA 1
ATOM 1397 C C . ALA A 1 186 ? 9.189 -5.237 -0.747 1.00 96.50 186 ALA A C 1
ATOM 1399 O O . ALA A 1 186 ? 9.467 -5.844 -1.785 1.00 96.50 186 ALA A O 1
ATOM 1400 N N . LEU A 1 187 ? 8.546 -5.819 0.273 1.00 96.38 187 LEU A N 1
ATOM 1401 C CA . LEU A 1 187 ? 8.149 -7.226 0.264 1.00 96.38 187 LEU A CA 1
ATOM 1402 C C . LEU A 1 187 ? 7.160 -7.515 -0.868 1.00 96.38 187 LEU A C 1
ATOM 1404 O O . LEU A 1 187 ? 7.350 -8.473 -1.614 1.00 96.38 187 LEU A O 1
ATOM 1408 N N . ARG A 1 188 ? 6.132 -6.674 -1.037 1.00 95.12 188 ARG A N 1
ATOM 1409 C CA . ARG A 1 188 ? 5.151 -6.801 -2.129 1.00 95.12 188 ARG A CA 1
ATOM 1410 C C . ARG A 1 188 ? 5.809 -6.742 -3.501 1.00 95.12 188 ARG A C 1
ATOM 1412 O O . ARG A 1 188 ? 5.469 -7.539 -4.369 1.00 95.12 188 ARG A O 1
ATOM 1419 N N . THR A 1 189 ? 6.763 -5.833 -3.684 1.00 96.25 189 THR A N 1
ATOM 1420 C CA . THR A 1 189 ? 7.499 -5.688 -4.944 1.00 96.25 189 THR A CA 1
ATOM 1421 C C . THR A 1 189 ? 8.306 -6.948 -5.251 1.00 96.25 189 THR A C 1
ATOM 1423 O O . THR A 1 189 ? 8.233 -7.463 -6.366 1.00 96.25 189 THR A O 1
ATOM 1426 N N . LEU A 1 190 ? 9.031 -7.487 -4.265 1.00 96.75 190 LEU A N 1
ATOM 1427 C CA . LEU A 1 190 ? 9.786 -8.730 -4.428 1.00 96.75 190 LEU A CA 1
ATOM 1428 C C . LEU A 1 190 ? 8.869 -9.929 -4.692 1.00 96.75 190 LEU A C 1
ATOM 1430 O O . LEU A 1 190 ? 9.118 -10.686 -5.626 1.00 96.75 190 LEU A O 1
ATOM 1434 N N . LEU A 1 191 ? 7.781 -10.071 -3.929 1.00 96.00 191 LEU A N 1
ATOM 1435 C CA . LEU A 1 191 ? 6.787 -11.128 -4.133 1.00 96.00 191 LEU A CA 1
ATOM 1436 C C . LEU A 1 191 ? 6.215 -11.089 -5.550 1.00 96.00 191 LEU A C 1
ATOM 1438 O O . LEU A 1 191 ? 6.192 -12.111 -6.231 1.00 96.00 191 LEU A O 1
ATOM 1442 N N . ALA A 1 192 ? 5.792 -9.913 -6.013 1.00 94.31 192 ALA A N 1
ATOM 1443 C CA . ALA A 1 192 ? 5.222 -9.751 -7.342 1.00 94.31 192 ALA A CA 1
ATOM 1444 C C . ALA A 1 192 ? 6.261 -10.017 -8.449 1.00 94.31 192 ALA A C 1
ATOM 1446 O O . ALA A 1 192 ? 5.937 -10.637 -9.463 1.00 94.31 192 ALA A O 1
ATOM 1447 N N . ALA A 1 193 ? 7.518 -9.610 -8.249 1.00 95.19 193 ALA A N 1
ATOM 1448 C CA . ALA A 1 193 ? 8.598 -9.879 -9.192 1.00 95.19 193 ALA A CA 1
ATOM 1449 C C . ALA A 1 193 ? 8.915 -11.383 -9.300 1.00 95.19 193 ALA A C 1
ATOM 1451 O O . ALA A 1 193 ? 9.047 -11.903 -10.409 1.00 95.19 193 ALA A O 1
ATOM 1452 N N . GLU A 1 194 ? 8.996 -12.097 -8.174 1.00 94.88 194 GLU A N 1
ATOM 1453 C CA . GLU A 1 194 ? 9.264 -13.540 -8.167 1.00 94.88 194 GLU A CA 1
ATOM 1454 C C . GLU A 1 194 ? 8.066 -14.356 -8.670 1.00 94.88 194 GLU A C 1
ATOM 1456 O O . GLU A 1 194 ? 8.257 -15.329 -9.408 1.00 94.88 194 GLU A O 1
ATOM 1461 N N . LEU A 1 195 ? 6.837 -13.921 -8.370 1.00 93.38 195 LEU A N 1
ATOM 1462 C CA . LEU A 1 195 ? 5.616 -14.505 -8.928 1.00 93.38 195 LEU A CA 1
ATOM 1463 C C . LEU A 1 195 ? 5.579 -14.353 -10.454 1.00 93.38 195 LEU A C 1
ATOM 1465 O O . LEU A 1 195 ? 5.366 -15.334 -11.161 1.00 93.38 195 LEU A O 1
ATOM 1469 N N . GLY A 1 196 ? 5.875 -13.159 -10.978 1.00 91.06 196 GLY A N 1
ATOM 1470 C CA . GLY A 1 196 ? 5.946 -12.908 -12.423 1.00 91.06 196 GLY A CA 1
ATOM 1471 C C . GLY A 1 196 ? 7.048 -13.697 -13.148 1.00 91.06 196 GLY A C 1
ATOM 1472 O O . GLY A 1 196 ? 6.995 -13.851 -14.369 1.00 91.06 196 GLY A O 1
ATOM 1473 N N . ARG A 1 197 ? 8.039 -14.217 -12.410 1.00 91.31 197 ARG A N 1
ATOM 1474 C CA . ARG A 1 197 ? 9.084 -15.130 -12.909 1.00 91.31 197 ARG A CA 1
ATOM 1475 C C . ARG A 1 197 ? 8.740 -16.615 -12.728 1.00 91.31 197 ARG A C 1
ATOM 1477 O O . ARG A 1 197 ? 9.524 -17.451 -13.166 1.00 91.31 197 ARG A O 1
ATOM 1484 N N . GLY A 1 198 ? 7.625 -16.952 -12.077 1.00 92.75 198 GLY A N 1
ATOM 1485 C CA . GLY A 1 198 ? 7.239 -18.336 -11.779 1.00 92.75 198 GLY A CA 1
ATOM 1486 C C . GLY A 1 198 ? 8.129 -19.025 -10.736 1.00 92.75 198 GLY A C 1
ATOM 1487 O O . GLY A 1 198 ? 8.239 -20.248 -10.728 1.00 92.75 198 GLY A O 1
ATOM 1488 N N . ARG A 1 199 ? 8.810 -18.272 -9.861 1.00 92.50 199 ARG A N 1
ATOM 1489 C CA . ARG A 1 199 ? 9.739 -18.824 -8.858 1.00 92.50 199 ARG A CA 1
ATOM 1490 C C . ARG A 1 199 ? 9.018 -19.133 -7.542 1.00 92.50 199 ARG A C 1
ATOM 1492 O O . ARG A 1 199 ? 9.247 -18.482 -6.525 1.00 92.50 199 ARG A O 1
ATOM 1499 N N . GLU A 1 200 ? 8.171 -20.161 -7.543 1.00 93.69 200 GLU A N 1
ATOM 1500 C CA . GLU A 1 200 ? 7.309 -20.532 -6.402 1.00 93.69 200 GLU A CA 1
ATOM 1501 C C . GLU A 1 200 ? 8.065 -20.706 -5.076 1.00 93.69 200 GLU A C 1
ATOM 1503 O O . GLU A 1 200 ? 7.610 -20.249 -4.028 1.00 93.69 200 GLU A O 1
ATOM 1508 N N . ARG A 1 201 ? 9.261 -21.310 -5.108 1.00 94.00 201 ARG A N 1
ATOM 1509 C CA . ARG A 1 201 ? 10.091 -21.475 -3.905 1.00 94.00 201 ARG A CA 1
ATOM 1510 C C . ARG A 1 201 ? 10.512 -20.132 -3.303 1.00 94.00 201 ARG A C 1
ATOM 1512 O O . ARG A 1 201 ? 10.497 -19.997 -2.082 1.00 94.00 201 ARG A O 1
ATOM 1519 N N . ALA A 1 202 ? 10.875 -19.159 -4.139 1.00 93.56 202 ALA A N 1
ATOM 1520 C CA . ALA A 1 202 ? 11.260 -17.825 -3.684 1.00 93.56 202 ALA A CA 1
ATOM 1521 C C . ALA A 1 202 ? 10.050 -17.080 -3.099 1.00 93.56 202 ALA A C 1
ATOM 1523 O O . ALA A 1 202 ? 10.150 -16.496 -2.022 1.00 93.56 202 ALA A O 1
ATOM 1524 N N . VAL A 1 203 ? 8.881 -17.196 -3.740 1.00 95.06 203 VAL A N 1
ATOM 1525 C CA . VAL A 1 203 ? 7.611 -16.673 -3.207 1.00 95.06 203 VAL A CA 1
ATOM 1526 C C . VAL A 1 203 ? 7.309 -17.274 -1.830 1.00 95.06 203 VAL A C 1
ATOM 1528 O O . VAL A 1 203 ? 7.032 -16.540 -0.884 1.00 95.06 203 VAL A O 1
ATOM 1531 N N . GLY A 1 204 ? 7.433 -18.597 -1.682 1.00 93.88 204 GLY A N 1
ATOM 1532 C CA . GLY A 1 204 ? 7.204 -19.290 -0.413 1.00 93.88 204 GLY A CA 1
ATOM 1533 C C . GLY A 1 204 ? 8.180 -18.896 0.702 1.00 93.88 204 GLY A C 1
ATOM 1534 O O . GLY A 1 204 ? 7.800 -18.919 1.870 1.00 93.88 204 GLY A O 1
ATOM 1535 N N . GLN A 1 205 ? 9.417 -18.519 0.366 1.00 94.50 205 GLN A N 1
ATOM 1536 C CA . GLN A 1 205 ? 10.388 -17.989 1.331 1.00 94.50 205 GLN A CA 1
ATOM 1537 C C . GLN A 1 205 ? 10.020 -16.570 1.771 1.00 94.50 205 GLN A C 1
ATOM 1539 O O . GLN A 1 205 ? 9.943 -16.308 2.969 1.00 94.50 205 GLN A O 1
ATOM 1544 N N . LEU A 1 206 ? 9.727 -15.684 0.816 1.00 95.25 206 LEU A N 1
ATOM 1545 C CA . LEU A 1 206 ? 9.326 -14.302 1.091 1.00 95.25 206 LEU A CA 1
ATOM 1546 C C . LEU A 1 206 ? 8.042 -14.234 1.934 1.00 95.25 206 LEU A C 1
ATOM 1548 O O . LEU A 1 206 ? 7.957 -13.443 2.867 1.00 95.25 206 LEU A O 1
ATOM 1552 N N . ALA A 1 207 ? 7.065 -15.105 1.666 1.00 92.50 207 ALA A N 1
ATOM 1553 C CA . ALA A 1 207 ? 5.801 -15.159 2.405 1.00 92.50 207 ALA A CA 1
ATOM 1554 C C . ALA A 1 207 ? 5.945 -15.576 3.885 1.00 92.50 207 ALA A C 1
ATOM 1556 O O . ALA A 1 207 ? 4.997 -15.431 4.653 1.00 92.50 207 ALA A O 1
ATOM 1557 N N . ARG A 1 208 ? 7.105 -16.112 4.290 1.00 91.75 208 ARG A N 1
ATOM 1558 C CA . ARG A 1 208 ? 7.391 -16.558 5.667 1.00 91.75 208 ARG A CA 1
ATOM 1559 C C . ARG A 1 208 ? 8.250 -15.571 6.458 1.00 91.75 208 ARG A C 1
ATOM 1561 O O . ARG A 1 208 ? 8.609 -15.875 7.594 1.00 91.75 208 ARG A O 1
ATOM 1568 N N . LEU A 1 209 ? 8.612 -14.431 5.871 1.00 89.38 209 LEU A N 1
ATOM 1569 C CA . LEU A 1 209 ? 9.447 -13.441 6.540 1.00 89.38 209 LEU A CA 1
ATOM 1570 C C . LEU A 1 209 ? 8.716 -12.818 7.742 1.00 89.38 209 LEU A C 1
ATOM 1572 O O . LEU A 1 209 ? 7.558 -12.415 7.605 1.00 89.38 209 LEU A O 1
ATOM 1576 N N . PRO A 1 210 ? 9.378 -12.694 8.907 1.00 79.94 210 PRO A N 1
ATOM 1577 C CA . PRO A 1 210 ? 8.868 -11.885 10.004 1.00 79.94 210 PRO A CA 1
ATOM 1578 C C . PRO A 1 210 ? 9.090 -10.400 9.673 1.00 79.94 210 PRO A C 1
ATOM 1580 O O . PRO A 1 210 ? 10.223 -9.982 9.431 1.00 79.94 210 PRO A O 1
ATOM 1583 N N . LEU A 1 211 ? 8.010 -9.615 9.635 1.00 75.69 211 LEU A N 1
ATOM 1584 C CA . LEU A 1 211 ? 8.030 -8.172 9.350 1.00 75.69 211 LEU A CA 1
ATOM 1585 C C . LEU A 1 211 ? 7.883 -7.316 10.608 1.00 75.69 211 LEU A C 1
ATOM 1587 O O . LEU A 1 211 ? 7.013 -7.655 11.443 1.00 75.69 211 LEU A O 1
#

pLDDT: mean 82.88, std 20.77, range [27.95, 96.81]

Mean predicted aligned error: 10.85 Å

Sequence (211 aa):
MTDATDATALGGPVSAGDAAEAKGGAPADGAGPRGPLDAERLDEIEEGTDTAPWVAYARGRRHLLDGRTGRAHTALTEAAARLPGRADLAYHAAWSRLLDGRRTELTARVRPDRDRWPLICLLLDADPDLVLPSGTDERLAREAGPLAPLVRARLRMAEGRRPAGDLPGWEQLDLRGTTLPERLEALRTLLAAELGRGRERAVGQLARLPL